Protein AF-A0A2E3IWW3-F1 (afdb_monomer_lite)

pLDDT: mean 78.51, std 21.59, range [24.83, 97.81]

Secondary structure (DSSP, 8-state):
-EEEE-TTT--EEEE----TTSEEEEEE-TT--EEEEEE-S-S---TT--TTTTTEEE-TTT--EEETT-HHHHTGGGGHHHHHTTB-TTHHHHHHHHHHHT-SHHHHHGGG--TT-HHHHHHHHHHHHHHHHHTBSS--HHHHHHHHHHHHHHHHHHHHHHHHS-S---HHHHHHHHHHHHHHHSPP-TTSSS------SHHHHHHHHHHHHHHHHHH-SS--HHHHHHHHHHHHHHHHHHHHHH--HHHHHHHHHHHHHHHHHHHHHHH-TTS-THHHHHHHHHHHHHHHHHHHHHHHHHHHHTT-PPP---------PPPP----PPPP------------PPPPPPPPPPPPPPPPPPPHHHHHHHHTT--

Sequence (375 aa):
MYTIVCPACNCENKFPRLKRDIYRTRNTEPDGHPLEVKWMVKSEFPEWLTPLNFFWGVCERCFYTGQLDDADFRQWEKNSKKFLGMYHDGLLDNLAAQADTGQGPMKAIIKGLVPEDPFGTAIAQFYLGIFSECLKTAPIAGNIARFYLRIAWLYRDAPGILQQFAANTGIKEVLEEAGPIWDKELPPNSSYPLPPGVATNEVGALRYAMAYFEWNFRSLSSASYEDEMRLMVLIAEIGYRVYELTNEDNDFQKGQTLFSGSMQKCLSVINDKTIEGGAVNKAKDSLEKLGERGRELGLLKQRRDKGQDLPVDPVISPLPTAPQNGSGPSPDAPEENADTDVVVAESPPPEVEPAPAAAPEESLDSLKQKIDQMD

Structure (mmCIF, N/CA/C/O backbone):
data_AF-A0A2E3IWW3-F1
#
_entry.id   AF-A0A2E3IWW3-F1
#
loop_
_atom_site.group_PDB
_atom_site.id
_atom_site.type_symbol
_atom_site.label_atom_id
_atom_site.label_alt_id
_atom_site.label_comp_id
_atom_site.label_asym_id
_atom_site.label_entity_id
_atom_site.label_seq_id
_atom_site.pdbx_PDB_ins_code
_atom_site.Cartn_x
_atom_site.Cartn_y
_atom_site.Cartn_z
_atom_site.occupancy
_atom_site.B_iso_or_equiv
_atom_site.auth_seq_id
_atom_site.auth_comp_id
_atom_site.auth_asym_id
_atom_site.auth_atom_id
_atom_site.pdbx_PDB_model_num
ATOM 1 N N . MET A 1 1 ? -24.015 -9.555 7.384 1.00 76.31 1 MET A N 1
ATOM 2 C CA . MET A 1 1 ? -23.246 -8.800 8.391 1.00 76.31 1 MET A CA 1
ATOM 3 C C . MET A 1 1 ? -22.389 -9.772 9.190 1.00 76.31 1 MET A C 1
ATOM 5 O O . MET A 1 1 ? -22.868 -10.868 9.461 1.00 76.31 1 MET A O 1
ATOM 9 N N . TYR A 1 2 ? -21.149 -9.403 9.505 1.00 79.44 2 TYR A N 1
ATOM 10 C CA . TYR A 1 2 ? -20.332 -10.008 10.559 1.00 79.44 2 TYR A CA 1
ATOM 11 C C . TYR A 1 2 ? -20.438 -9.127 11.806 1.00 79.44 2 TYR A C 1
ATOM 13 O O . TYR A 1 2 ? -20.392 -7.907 11.673 1.00 79.44 2 TYR A O 1
ATOM 21 N N . THR A 1 3 ? -20.561 -9.725 12.988 1.00 90.94 3 THR A N 1
ATOM 22 C CA . THR A 1 3 ? -20.299 -9.023 14.251 1.00 90.94 3 THR A CA 1
ATOM 23 C C . THR A 1 3 ? -18.904 -9.433 14.700 1.00 90.94 3 THR A C 1
ATOM 25 O O . THR A 1 3 ? -18.627 -10.629 14.766 1.00 90.94 3 THR A O 1
ATOM 28 N N . ILE A 1 4 ? -18.025 -8.463 14.934 1.00 93.19 4 ILE A N 1
ATOM 29 C CA . ILE A 1 4 ? -16.652 -8.690 15.396 1.00 93.19 4 ILE A CA 1
ATOM 30 C C . ILE A 1 4 ? -16.429 -7.801 16.618 1.00 93.19 4 ILE A C 1
ATOM 32 O O . ILE A 1 4 ? -16.616 -6.582 16.551 1.00 93.19 4 ILE A O 1
ATOM 36 N N . VAL A 1 5 ? -16.035 -8.407 17.736 1.00 95.38 5 VAL A N 1
ATOM 37 C CA . VAL A 1 5 ? -15.624 -7.672 18.937 1.00 95.38 5 VAL A CA 1
ATOM 38 C C . VAL A 1 5 ? -14.281 -6.996 18.664 1.00 95.38 5 VAL A C 1
ATOM 40 O O . VAL A 1 5 ? -13.409 -7.581 18.034 1.00 95.38 5 VAL A O 1
ATOM 43 N N . CYS A 1 6 ? -14.090 -5.746 19.069 1.00 96.00 6 CYS A N 1
ATOM 44 C CA . CYS A 1 6 ? -12.816 -5.057 18.883 1.00 96.00 6 CYS A CA 1
ATOM 45 C C . CYS A 1 6 ? -11.754 -5.609 19.853 1.00 96.00 6 CYS A C 1
ATOM 47 O O . CYS A 1 6 ? -12.012 -5.608 21.055 1.00 96.00 6 CYS A O 1
ATOM 49 N N . PRO A 1 7 ? -10.548 -5.985 19.387 1.00 95.50 7 PRO A N 1
ATOM 50 C CA . PRO A 1 7 ? -9.493 -6.513 20.256 1.00 95.50 7 PRO A CA 1
ATOM 51 C C . PRO A 1 7 ? -8.895 -5.476 21.217 1.00 95.50 7 PRO A C 1
ATOM 53 O O . PRO A 1 7 ? -8.252 -5.860 22.185 1.00 95.50 7 PRO A O 1
ATOM 56 N N . ALA A 1 8 ? -9.089 -4.177 20.961 1.00 94.75 8 ALA A N 1
ATOM 57 C CA . ALA A 1 8 ? -8.568 -3.104 21.808 1.00 94.75 8 ALA A CA 1
ATOM 58 C C . ALA A 1 8 ? -9.567 -2.651 22.884 1.00 94.75 8 ALA A C 1
ATOM 60 O O . ALA A 1 8 ? -9.209 -2.522 24.047 1.00 94.75 8 ALA A O 1
ATOM 61 N N . CYS A 1 9 ? -10.834 -2.411 22.522 1.00 94.31 9 CYS A N 1
ATOM 62 C CA . CYS A 1 9 ? -11.822 -1.836 23.448 1.00 94.31 9 CYS A CA 1
ATOM 63 C C . CYS A 1 9 ? -13.006 -2.755 23.782 1.00 94.31 9 CYS A C 1
ATOM 65 O O . CYS A 1 9 ? -13.925 -2.328 24.485 1.00 94.31 9 CYS A O 1
ATOM 67 N N . ASN A 1 10 ? -13.019 -3.984 23.254 1.00 94.50 10 ASN A N 1
ATOM 68 C CA . ASN A 1 10 ? -14.087 -4.978 23.413 1.00 94.50 10 ASN A CA 1
ATOM 69 C C . ASN A 1 10 ? -15.488 -4.522 22.957 1.00 94.50 10 ASN A C 1
ATOM 71 O O . ASN A 1 10 ? -16.490 -5.139 23.308 1.00 94.50 10 ASN A O 1
ATOM 75 N N . CYS A 1 11 ? -15.584 -3.454 22.160 1.00 94.56 11 CYS A N 1
ATOM 76 C CA . CYS A 1 11 ? -16.851 -3.026 21.567 1.00 94.56 11 CYS A CA 1
ATOM 77 C C . CYS A 1 11 ? -17.263 -3.979 20.435 1.00 94.56 11 CYS A C 1
ATOM 79 O O . CYS A 1 11 ? -16.428 -4.335 19.603 1.00 94.56 11 CYS A O 1
ATOM 81 N N . GLU A 1 12 ? -18.537 -4.361 20.366 1.00 95.12 12 GLU A N 1
ATOM 82 C CA . GLU A 1 12 ? -19.087 -5.111 19.234 1.00 95.12 12 GLU A CA 1
ATOM 83 C C . GLU A 1 12 ? -19.275 -4.195 18.021 1.00 95.12 12 GLU A C 1
ATOM 85 O O . GLU A 1 12 ? -19.997 -3.205 18.091 1.00 95.12 12 GLU A O 1
ATOM 90 N N . ASN A 1 13 ? -18.671 -4.546 16.885 1.00 92.44 13 ASN A N 1
ATOM 91 C CA . ASN A 1 13 ? -18.806 -3.793 15.637 1.00 92.44 13 ASN A CA 1
ATOM 92 C C . ASN A 1 13 ? -19.485 -4.659 14.577 1.00 92.44 13 ASN A C 1
ATOM 94 O O . ASN A 1 13 ? -19.233 -5.865 14.484 1.00 92.44 13 ASN A O 1
ATOM 98 N N . LYS A 1 14 ? -20.346 -4.045 13.761 1.00 90.12 14 LYS A N 1
ATOM 99 C CA . LYS A 1 14 ? -21.074 -4.730 12.689 1.00 90.12 14 LYS A CA 1
ATOM 100 C C . LYS A 1 14 ? -20.500 -4.334 11.341 1.00 90.12 14 LYS A C 1
ATOM 102 O O . LYS A 1 14 ? -20.571 -3.178 10.948 1.00 90.12 14 LYS A O 1
ATOM 107 N N . PHE A 1 15 ? -20.010 -5.318 10.599 1.00 86.44 15 PHE A N 1
ATOM 108 C CA . PHE A 1 15 ? -19.411 -5.107 9.287 1.00 86.44 15 PHE A CA 1
ATOM 109 C C . PHE A 1 15 ? -20.208 -5.804 8.183 1.00 86.44 15 PHE A C 1
ATOM 111 O O . PHE A 1 15 ? -20.770 -6.889 8.401 1.00 86.44 15 PHE A O 1
ATOM 118 N N . PRO A 1 16 ? -20.258 -5.235 6.966 1.00 78.62 16 PRO A N 1
ATOM 119 C CA . PRO A 1 16 ? -20.857 -5.912 5.829 1.00 78.62 16 PRO A CA 1
ATOM 120 C C . PRO A 1 16 ? -20.123 -7.230 5.550 1.00 78.62 16 PRO A C 1
ATOM 122 O O . PRO A 1 16 ? -18.900 -7.336 5.626 1.00 78.62 16 PRO A O 1
ATOM 125 N N . ARG A 1 17 ? -20.891 -8.279 5.232 1.00 73.94 17 ARG A N 1
ATOM 126 C CA . ARG A 1 17 ? -20.323 -9.587 4.881 1.00 73.94 17 ARG A CA 1
ATOM 127 C C . ARG A 1 17 ? -20.036 -9.607 3.389 1.00 73.94 17 ARG A C 1
ATOM 129 O O . ARG A 1 17 ? -20.874 -10.041 2.604 1.00 73.94 17 ARG A O 1
ATOM 136 N N . LEU A 1 18 ? -18.852 -9.144 3.022 1.00 70.75 18 LEU A N 1
ATOM 137 C CA . LEU A 1 18 ? -18.372 -9.187 1.649 1.00 70.75 18 LEU A CA 1
ATOM 138 C C . LEU A 1 18 ? -17.574 -10.483 1.425 1.00 70.75 18 LEU A C 1
ATOM 140 O O . LEU A 1 18 ? -16.716 -10.845 2.230 1.00 70.75 18 LEU A O 1
ATOM 144 N N . LYS A 1 19 ? -17.916 -11.248 0.380 1.00 69.25 19 LYS A N 1
ATOM 145 C CA . LYS A 1 19 ? -17.166 -12.458 -0.015 1.00 69.25 19 LYS A CA 1
ATOM 146 C C . LYS A 1 19 ? -15.878 -12.050 -0.752 1.00 69.25 19 LYS A C 1
ATOM 148 O O . LYS A 1 19 ? -15.830 -10.978 -1.340 1.00 69.25 19 LYS A O 1
ATOM 153 N N . ARG A 1 20 ? -14.851 -12.910 -0.768 1.00 64.62 20 ARG A N 1
ATOM 154 C CA . ARG A 1 20 ? -13.585 -12.626 -1.484 1.00 64.62 20 ARG A CA 1
ATOM 155 C C . ARG A 1 20 ? -13.783 -12.370 -2.985 1.00 64.62 20 ARG A C 1
ATOM 157 O O . ARG A 1 20 ? -13.096 -11.528 -3.540 1.00 64.62 20 ARG A O 1
ATOM 164 N N . ASP A 1 21 ? -14.767 -13.019 -3.604 1.00 70.81 21 ASP A N 1
ATOM 165 C CA . ASP A 1 21 ? -15.047 -12.900 -5.042 1.00 70.81 21 ASP A CA 1
ATOM 166 C C . ASP A 1 21 ? -16.137 -11.870 -5.379 1.00 70.81 21 ASP A C 1
ATOM 168 O O . ASP A 1 21 ? -16.841 -12.030 -6.374 1.00 70.81 21 ASP A O 1
ATOM 172 N N . ILE A 1 22 ? -16.344 -10.833 -4.555 1.00 75.06 22 ILE A N 1
ATOM 173 C CA . ILE A 1 22 ? -17.383 -9.819 -4.833 1.00 75.06 22 ILE A CA 1
ATOM 174 C C . ILE A 1 22 ? -17.101 -9.010 -6.102 1.00 75.06 22 ILE A C 1
ATOM 176 O O . ILE A 1 22 ? -18.044 -8.515 -6.721 1.00 75.06 22 ILE A O 1
ATOM 180 N N . TYR A 1 23 ? -15.837 -8.916 -6.518 1.00 79.06 23 TYR A N 1
ATOM 181 C CA . TYR A 1 23 ? -15.441 -8.334 -7.789 1.00 79.06 23 TYR A CA 1
ATOM 182 C C . TYR A 1 23 ? -14.299 -9.122 -8.430 1.00 79.06 23 TYR A C 1
ATOM 184 O O . TYR A 1 23 ? -13.603 -9.903 -7.782 1.00 79.06 23 TYR A O 1
ATOM 192 N N . ARG A 1 24 ? -14.097 -8.890 -9.727 1.00 81.75 24 ARG A N 1
ATOM 193 C CA . ARG A 1 24 ? -12.904 -9.299 -10.465 1.00 81.75 24 ARG A CA 1
ATOM 194 C C . ARG A 1 24 ? -12.362 -8.123 -11.250 1.00 81.75 24 ARG A C 1
ATOM 196 O O . ARG A 1 24 ? -13.117 -7.464 -11.963 1.00 81.75 24 ARG A O 1
ATOM 203 N N . THR A 1 25 ? -11.062 -7.897 -11.148 1.00 83.94 25 THR A N 1
ATOM 204 C CA . THR A 1 25 ? -10.379 -6.933 -12.005 1.00 83.94 25 THR A CA 1
ATOM 205 C C . THR A 1 25 ? -10.235 -7.524 -13.403 1.00 83.94 25 THR A C 1
ATOM 207 O O . THR A 1 25 ? -9.810 -8.671 -13.548 1.00 83.94 25 THR A O 1
ATOM 210 N N . ARG A 1 26 ? -10.644 -6.772 -14.426 1.00 84.00 26 ARG A N 1
ATOM 211 C CA . ARG A 1 26 ? -10.505 -7.161 -15.836 1.00 84.00 26 ARG A CA 1
ATOM 212 C C . ARG A 1 26 ? -9.192 -6.668 -16.416 1.00 84.00 26 ARG A C 1
ATOM 214 O O . ARG A 1 26 ? -8.460 -7.465 -16.987 1.00 84.00 26 ARG A O 1
ATOM 221 N N . ASN A 1 27 ? -8.916 -5.384 -16.210 1.00 85.44 27 ASN A N 1
ATOM 222 C CA . ASN A 1 27 ? -7.736 -4.698 -16.711 1.00 85.44 27 ASN A CA 1
ATOM 223 C C . ASN A 1 27 ? -7.016 -4.015 -15.551 1.00 85.44 27 ASN A C 1
ATOM 225 O O . ASN A 1 27 ? -7.661 -3.456 -14.658 1.00 85.44 27 ASN A O 1
ATOM 229 N N . THR A 1 28 ? -5.689 -4.069 -15.577 1.00 89.50 28 THR A N 1
ATOM 230 C CA . THR A 1 28 ? -4.813 -3.413 -14.606 1.00 89.50 28 THR A CA 1
ATOM 231 C C . THR A 1 28 ? -3.708 -2.657 -15.316 1.00 89.50 28 THR A C 1
ATOM 233 O O . THR A 1 28 ? -3.226 -3.109 -16.356 1.00 89.50 28 THR A O 1
ATOM 236 N N . GLU A 1 29 ? -3.252 -1.567 -14.715 1.00 90.94 29 GLU A N 1
ATOM 237 C CA . GLU A 1 29 ? -1.973 -0.956 -15.076 1.00 90.94 29 GLU A CA 1
ATOM 238 C C . GLU A 1 29 ? -0.796 -1.871 -14.681 1.00 90.94 29 GLU A C 1
ATOM 240 O O . GLU A 1 29 ? -0.984 -2.833 -13.922 1.00 90.94 29 GLU A O 1
ATOM 245 N N . PRO A 1 30 ? 0.425 -1.606 -15.183 1.00 89.88 30 PRO A N 1
ATOM 246 C CA . PRO A 1 30 ? 1.604 -2.420 -14.881 1.00 89.88 30 PRO A CA 1
ATOM 247 C C . PRO A 1 30 ? 1.939 -2.541 -13.387 1.00 89.88 30 PRO A C 1
ATOM 249 O O . PRO A 1 30 ? 2.419 -3.588 -12.953 1.00 89.88 30 PRO A O 1
ATOM 252 N N . ASP A 1 31 ? 1.634 -1.518 -12.583 1.00 91.06 31 ASP A N 1
ATOM 253 C CA . ASP A 1 31 ? 1.807 -1.547 -11.125 1.00 91.06 31 ASP A CA 1
ATOM 254 C C . ASP A 1 31 ? 0.684 -2.311 -10.394 1.00 91.06 31 ASP A C 1
ATOM 256 O O . ASP A 1 31 ? 0.728 -2.465 -9.177 1.00 91.06 31 ASP A O 1
ATOM 260 N N . GLY A 1 32 ? -0.309 -2.832 -11.122 1.00 89.44 32 GLY A N 1
ATOM 261 C CA . GLY A 1 32 ? -1.434 -3.594 -10.585 1.00 89.44 32 GLY A CA 1
ATOM 262 C C . GLY A 1 32 ? -2.668 -2.757 -10.246 1.00 89.44 32 GLY A C 1
ATOM 263 O O . GLY A 1 32 ? -3.641 -3.327 -9.741 1.00 89.44 32 GLY A O 1
ATOM 264 N N . HIS A 1 33 ? -2.661 -1.451 -10.528 1.00 90.94 33 HIS A N 1
ATOM 265 C CA . HIS A 1 33 ? -3.820 -0.586 -10.322 1.00 90.94 33 HIS A CA 1
ATOM 266 C C . HIS A 1 33 ? -5.025 -1.063 -11.151 1.00 90.94 33 HIS A C 1
ATOM 268 O O . HIS A 1 33 ? -4.893 -1.219 -12.367 1.00 90.94 33 HIS A O 1
ATOM 274 N N . PRO A 1 34 ? -6.195 -1.340 -10.544 1.00 87.69 34 PRO A N 1
ATOM 275 C CA . PRO A 1 34 ? -7.377 -1.769 -11.287 1.00 87.69 34 PRO A CA 1
ATOM 276 C C . PRO A 1 34 ? -7.965 -0.641 -12.147 1.00 87.69 34 PRO A C 1
ATOM 278 O O . PRO A 1 34 ? -8.487 0.329 -11.619 1.00 87.69 34 PRO A O 1
ATOM 281 N N . LEU A 1 35 ? -7.987 -0.833 -13.468 1.00 84.00 35 LEU A N 1
ATOM 282 C CA . LEU A 1 35 ? -8.652 0.076 -14.414 1.00 84.00 35 LEU A CA 1
ATOM 283 C C . LEU A 1 35 ? -10.124 -0.285 -14.625 1.00 84.00 35 LEU A C 1
ATOM 285 O O . LEU A 1 35 ? -10.981 0.575 -14.791 1.00 84.00 35 LEU A O 1
ATOM 289 N N . GLU A 1 36 ? -10.424 -1.584 -14.633 1.00 81.44 36 GLU A N 1
ATOM 290 C CA . GLU A 1 36 ? -11.775 -2.087 -14.859 1.00 81.44 36 GLU A CA 1
ATOM 291 C C . GLU A 1 36 ? -12.129 -3.165 -13.848 1.00 81.44 36 GLU A C 1
ATOM 293 O O . GLU A 1 36 ? -11.422 -4.166 -13.697 1.00 81.44 36 GLU A O 1
ATOM 298 N N . VAL A 1 37 ? -13.284 -3.002 -13.207 1.00 79.75 37 VAL A N 1
ATOM 299 C CA . VAL A 1 37 ? -13.771 -3.906 -12.167 1.00 79.75 37 VAL A CA 1
ATOM 300 C C . VAL A 1 37 ? -15.138 -4.432 -12.565 1.00 79.75 37 VAL A C 1
ATOM 302 O O . VAL A 1 37 ? -16.060 -3.678 -12.864 1.00 79.75 37 VAL A O 1
ATOM 305 N N . LYS A 1 38 ? -15.290 -5.754 -12.539 1.00 80.38 38 LYS A N 1
ATOM 306 C CA . LYS A 1 38 ? -16.583 -6.415 -12.676 1.00 80.38 38 LYS A CA 1
ATOM 307 C C . LYS A 1 38 ? -17.069 -6.857 -11.305 1.00 80.38 38 LYS A C 1
ATOM 309 O O . LYS A 1 38 ? -16.516 -7.798 -10.739 1.00 80.38 38 LYS A O 1
ATOM 314 N N . TRP A 1 39 ? -18.142 -6.247 -10.820 1.00 77.69 39 TRP A N 1
ATOM 315 C CA . TRP A 1 39 ? -18.872 -6.736 -9.654 1.00 77.69 39 TRP A CA 1
ATOM 316 C C . TRP A 1 39 ? -19.561 -8.064 -9.987 1.00 77.69 39 TRP A C 1
ATOM 318 O O . TRP A 1 39 ? -20.260 -8.197 -10.993 1.00 77.69 39 TRP A O 1
ATOM 328 N N . MET A 1 40 ? -19.310 -9.079 -9.168 1.00 74.94 40 MET A N 1
ATOM 329 C CA . MET A 1 40 ? -19.811 -10.444 -9.358 1.00 74.94 40 MET A CA 1
ATOM 330 C C . MET A 1 40 ? -21.100 -10.700 -8.579 1.00 74.94 40 MET A C 1
ATOM 332 O O . MET A 1 40 ? -21.842 -11.628 -8.893 1.00 74.94 40 MET A O 1
ATOM 336 N N . VAL A 1 41 ? -21.374 -9.878 -7.567 1.00 71.62 41 VAL A N 1
ATOM 337 C CA . VAL A 1 41 ? -22.592 -9.950 -6.764 1.00 71.62 41 VAL A CA 1
ATOM 338 C C . VAL A 1 41 ? -23.544 -8.855 -7.226 1.00 71.62 41 VAL A C 1
ATOM 340 O O . VAL A 1 41 ? -23.173 -7.686 -7.270 1.00 71.62 41 VAL A O 1
ATOM 343 N N . LYS A 1 42 ? -24.784 -9.233 -7.548 1.00 63.81 42 LYS A N 1
ATOM 344 C CA . LYS A 1 42 ? -25.878 -8.277 -7.742 1.00 63.81 42 LYS A CA 1
ATOM 345 C C . LYS A 1 42 ? -26.361 -7.831 -6.360 1.00 63.81 42 LYS A C 1
ATOM 347 O O . LYS A 1 42 ? -27.107 -8.558 -5.712 1.00 63.81 42 LYS A O 1
ATOM 352 N N . SER A 1 43 ? -25.871 -6.692 -5.888 1.00 64.00 43 SER A N 1
ATOM 353 C CA . SER A 1 43 ? -26.282 -6.064 -4.630 1.00 64.00 43 SER A CA 1
ATOM 354 C C . SER A 1 43 ? -26.206 -4.551 -4.784 1.00 64.00 43 SER A C 1
ATOM 356 O O . SER A 1 43 ? -25.389 -4.053 -5.557 1.00 64.00 43 SER A O 1
ATOM 358 N N . GLU A 1 44 ? -27.024 -3.833 -4.020 1.00 61.88 44 GLU A N 1
ATOM 359 C CA . GLU A 1 44 ? -26.879 -2.390 -3.836 1.00 61.88 44 GLU A CA 1
ATOM 360 C C . GLU A 1 44 ? -25.645 -2.154 -2.960 1.00 61.88 44 GLU A C 1
ATOM 362 O O . GLU A 1 44 ? -25.690 -2.266 -1.735 1.00 61.88 44 GLU A O 1
ATOM 367 N N . PHE A 1 45 ? -24.500 -1.950 -3.605 1.00 64.19 45 PHE A N 1
ATOM 368 C CA . PHE A 1 45 ? -23.311 -1.442 -2.938 1.00 64.19 45 PHE A CA 1
ATOM 369 C C . PHE A 1 45 ? -23.371 0.087 -2.942 1.00 64.19 45 PHE A C 1
ATOM 371 O O . PHE A 1 45 ? -23.868 0.657 -3.916 1.00 64.19 45 PHE A O 1
ATOM 378 N N . PRO A 1 46 ? -22.875 0.761 -1.890 1.00 61.84 46 PRO A N 1
ATOM 379 C CA . PRO A 1 46 ? -22.687 2.203 -1.946 1.00 61.84 46 PRO A CA 1
ATOM 380 C C . PRO A 1 46 ? -21.864 2.564 -3.186 1.00 61.84 46 PRO A C 1
ATOM 382 O O . PRO A 1 46 ? -20.890 1.876 -3.488 1.00 61.84 46 PRO A O 1
ATOM 385 N N . GLU A 1 47 ? -22.236 3.632 -3.894 1.00 60.62 47 GLU A N 1
ATOM 386 C CA . GLU A 1 47 ? -21.578 4.023 -5.154 1.00 60.62 47 GLU A CA 1
ATOM 387 C C . GLU A 1 47 ? -20.074 4.298 -4.988 1.00 60.62 47 GLU A C 1
ATOM 389 O O . GLU A 1 47 ? -19.304 4.155 -5.932 1.00 60.62 47 GLU A O 1
ATOM 394 N N . TRP A 1 48 ? -19.653 4.632 -3.768 1.00 59.06 48 TRP A N 1
ATOM 395 C CA . TRP A 1 48 ? -18.268 4.896 -3.391 1.00 59.06 48 TRP A CA 1
ATOM 396 C C . TRP A 1 48 ? -17.474 3.663 -2.932 1.00 59.06 48 TRP A C 1
ATOM 398 O O . TRP A 1 48 ? -16.274 3.763 -2.656 1.00 59.06 48 TRP A O 1
ATOM 408 N N . LEU A 1 49 ? -18.120 2.502 -2.791 1.00 67.50 49 LEU A N 1
ATOM 409 C CA . LEU A 1 49 ? -17.428 1.274 -2.418 1.00 67.50 49 LEU A CA 1
ATOM 410 C C . LEU A 1 49 ? -16.582 0.817 -3.606 1.00 67.50 49 LEU A C 1
ATOM 412 O O . LEU A 1 49 ? -17.115 0.471 -4.657 1.00 67.50 49 LEU A O 1
ATOM 416 N N . THR A 1 50 ? -15.265 0.767 -3.434 1.00 67.50 50 THR A N 1
ATOM 417 C CA . THR A 1 50 ? -14.335 0.317 -4.471 1.00 67.50 50 THR A CA 1
ATOM 418 C C . THR A 1 50 ? -13.522 -0.876 -3.971 1.00 67.50 50 THR A C 1
ATOM 420 O O . THR A 1 50 ? -13.373 -1.088 -2.763 1.00 67.50 50 THR A O 1
ATOM 423 N N . PRO A 1 51 ? -12.905 -1.651 -4.880 1.00 69.19 51 PRO A N 1
ATOM 424 C CA . PRO A 1 51 ? -11.848 -2.603 -4.534 1.00 69.19 51 PRO A CA 1
ATOM 425 C C . PRO A 1 51 ? -10.731 -2.055 -3.640 1.00 69.19 51 PRO A C 1
ATOM 427 O O . PRO A 1 51 ? -10.004 -2.827 -3.016 1.00 69.19 51 PRO A O 1
ATOM 430 N N . LEU A 1 52 ? -10.570 -0.733 -3.585 1.00 75.00 52 LEU A N 1
ATOM 431 C CA . LEU A 1 52 ? -9.519 -0.089 -2.819 1.00 75.00 52 LEU A CA 1
ATOM 432 C C . LEU A 1 52 ? -9.881 0.079 -1.341 1.00 75.00 52 LEU A C 1
ATOM 434 O O . LEU A 1 52 ? -8.963 0.146 -0.540 1.00 75.00 52 LEU A O 1
ATOM 438 N N . ASN A 1 53 ? -11.158 0.097 -0.940 1.00 72.50 53 ASN A N 1
ATOM 439 C CA . ASN A 1 53 ? -11.551 0.404 0.450 1.00 72.50 53 ASN A CA 1
ATOM 440 C C . ASN A 1 53 ? -12.446 -0.654 1.130 1.00 72.50 53 ASN A C 1
ATOM 442 O O . ASN A 1 53 ? -12.632 -0.619 2.343 1.00 72.50 53 ASN A O 1
ATOM 446 N N . PHE A 1 54 ? -12.958 -1.640 0.391 1.00 73.62 54 PHE A N 1
ATOM 447 C CA . PHE A 1 54 ? -13.985 -2.573 0.884 1.00 73.62 54 PHE A CA 1
ATOM 448 C C . PHE A 1 54 ? -13.540 -3.611 1.942 1.00 73.62 54 PHE A C 1
ATOM 450 O O . PHE A 1 54 ? -14.354 -4.436 2.363 1.00 73.62 54 PHE A O 1
ATOM 457 N N . PHE A 1 55 ? -12.273 -3.627 2.363 1.00 80.19 55 PHE A N 1
ATOM 458 C CA . PHE A 1 55 ? -11.726 -4.661 3.254 1.00 80.19 55 PHE A CA 1
ATOM 459 C C . PHE A 1 55 ? -11.406 -4.157 4.668 1.00 80.19 55 PHE A C 1
ATOM 461 O O . PHE A 1 55 ? -10.925 -4.943 5.479 1.00 80.19 55 PHE A O 1
ATOM 468 N N . TRP A 1 56 ? -11.679 -2.894 5.000 1.00 89.75 56 TRP A N 1
ATOM 469 C CA . TRP A 1 56 ? -11.422 -2.366 6.341 1.00 89.75 56 TRP A CA 1
ATOM 470 C C . TRP A 1 56 ? -12.567 -2.636 7.320 1.00 89.75 56 TRP A C 1
ATOM 472 O O . TRP A 1 56 ? -13.740 -2.431 7.016 1.00 89.75 56 TRP A O 1
ATOM 482 N N . GLY A 1 57 ? -12.209 -3.079 8.524 1.00 90.69 57 GLY A N 1
ATOM 483 C CA . GLY A 1 57 ? -13.080 -3.143 9.690 1.00 90.69 57 GLY A CA 1
ATOM 484 C C . GLY A 1 57 ? -12.576 -2.166 10.741 1.00 90.69 57 GLY A C 1
ATOM 485 O O . GLY A 1 57 ? -11.630 -2.483 11.460 1.00 90.69 57 GLY A O 1
ATOM 486 N N . VAL A 1 58 ? -13.194 -0.987 10.809 1.00 92.94 58 VAL A N 1
ATOM 487 C CA . VAL A 1 58 ? -12.839 0.079 11.757 1.00 92.94 58 VAL A CA 1
ATOM 488 C C . VAL A 1 58 ? -13.742 -0.005 12.980 1.00 92.94 58 VAL A C 1
ATOM 490 O O . VAL A 1 58 ? -14.963 -0.054 12.848 1.00 92.94 58 VAL A O 1
ATOM 493 N N . CYS A 1 59 ? -13.157 -0.018 14.174 1.00 94.06 59 CYS A N 1
ATOM 494 C CA . CYS A 1 59 ? -13.933 0.057 15.403 1.00 94.06 59 CYS A CA 1
ATOM 495 C C . CYS A 1 59 ? -14.531 1.456 15.592 1.00 94.06 59 CYS A C 1
ATOM 497 O O . CYS A 1 59 ? -13.798 2.441 15.606 1.00 94.06 59 CYS A O 1
ATOM 499 N N . GLU A 1 60 ? -15.837 1.537 15.844 1.00 90.81 60 GLU A N 1
ATOM 500 C CA . GLU A 1 60 ? -16.549 2.812 16.030 1.00 90.81 60 GLU A CA 1
ATOM 501 C C . GLU A 1 60 ? -16.158 3.548 17.323 1.00 90.81 60 GLU A C 1
ATOM 503 O O . GLU A 1 60 ? -16.347 4.756 17.425 1.00 90.81 60 GLU A O 1
ATOM 508 N N . ARG A 1 61 ? -15.608 2.833 18.318 1.00 92.00 61 ARG A N 1
ATOM 509 C CA . ARG A 1 61 ? -15.198 3.419 19.605 1.00 92.00 61 ARG A CA 1
ATOM 510 C C . ARG A 1 61 ? -13.739 3.860 19.620 1.00 92.00 61 ARG A C 1
ATOM 512 O O . ARG A 1 61 ? -13.454 4.982 20.008 1.00 92.00 61 ARG A O 1
ATOM 519 N N . CYS A 1 62 ? -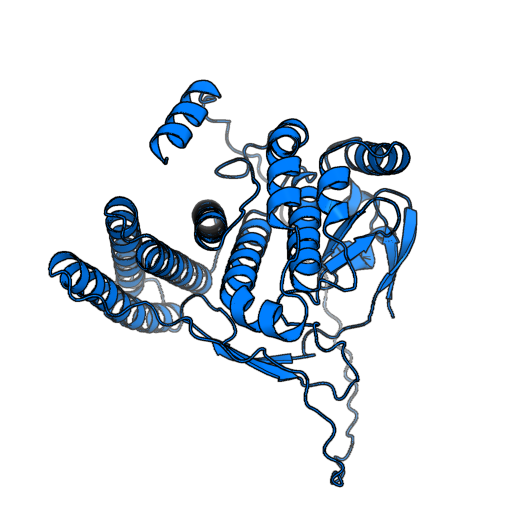12.817 2.952 19.290 1.00 92.50 62 CYS A N 1
ATOM 520 C CA . CYS A 1 62 ? -11.379 3.199 19.460 1.00 92.50 62 CYS A CA 1
ATOM 521 C C . CYS A 1 62 ? -10.595 3.312 18.153 1.00 92.50 62 CYS A C 1
ATOM 523 O O . CYS A 1 62 ? -9.379 3.467 18.189 1.00 92.50 62 CYS A O 1
ATOM 525 N N . PHE A 1 63 ? -11.271 3.198 17.007 1.00 93.56 63 PHE A N 1
ATOM 526 C CA . PHE A 1 63 ? -10.677 3.333 15.674 1.00 93.56 63 PHE A CA 1
ATOM 527 C C . PHE A 1 63 ? -9.569 2.326 15.340 1.00 93.56 63 PHE A C 1
ATOM 529 O O . PHE A 1 63 ? -8.950 2.421 14.278 1.00 93.56 63 PHE A O 1
ATOM 536 N N . TYR A 1 64 ? -9.367 1.306 16.185 1.00 94.69 64 TYR A N 1
ATOM 537 C CA . TYR A 1 64 ? -8.620 0.112 15.807 1.00 94.69 64 TYR A CA 1
ATOM 538 C C . TYR A 1 64 ? -9.167 -0.412 14.483 1.00 94.69 64 TYR A C 1
ATOM 540 O O . TYR A 1 64 ? -10.380 -0.597 14.334 1.00 94.69 64 TYR A O 1
ATOM 548 N N . THR A 1 65 ? -8.270 -0.653 13.537 1.00 94.06 65 THR A N 1
ATOM 549 C CA . THR A 1 65 ? -8.633 -1.011 12.173 1.00 94.06 65 THR A CA 1
ATOM 550 C C . THR A 1 65 ? -7.958 -2.316 11.789 1.00 94.06 65 THR A C 1
ATOM 552 O O . THR A 1 65 ? -6.734 -2.417 11.755 1.00 94.06 65 THR A O 1
ATOM 555 N N . GLY A 1 66 ? -8.774 -3.329 11.505 1.00 92.81 66 GLY A N 1
ATOM 556 C CA . GLY A 1 66 ? -8.331 -4.639 11.033 1.00 92.81 66 GLY A CA 1
ATOM 557 C C . GLY A 1 66 ? -8.805 -4.914 9.608 1.00 92.81 66 GLY A C 1
ATOM 558 O O . GLY A 1 66 ? -9.764 -4.309 9.129 1.00 92.81 66 GLY A O 1
ATOM 559 N N . GLN A 1 67 ? -8.149 -5.846 8.919 1.00 91.12 67 GLN A N 1
ATOM 560 C CA . GLN A 1 67 ? -8.583 -6.280 7.591 1.00 91.12 67 GLN A CA 1
ATOM 561 C C . GLN A 1 67 ? -9.678 -7.348 7.715 1.00 91.12 67 GLN A C 1
ATOM 563 O O . GLN A 1 67 ? -9.469 -8.413 8.287 1.00 91.12 67 GLN A O 1
ATOM 568 N N . LEU A 1 68 ? -10.860 -7.097 7.157 1.00 88.62 68 LEU A N 1
ATOM 569 C CA . LEU A 1 68 ? -11.999 -8.015 7.185 1.00 88.62 68 LEU A CA 1
ATOM 570 C C . LEU A 1 68 ? -11.756 -9.303 6.400 1.00 88.62 68 LEU A C 1
ATOM 572 O O . LEU A 1 68 ? -12.503 -10.261 6.592 1.00 88.62 68 LEU A O 1
ATOM 576 N N . ASP A 1 69 ? -10.773 -9.357 5.501 1.00 85.31 69 ASP A N 1
ATOM 577 C CA . ASP A 1 69 ? -10.399 -10.567 4.769 1.00 85.31 69 ASP A CA 1
ATOM 578 C C . ASP A 1 69 ? -9.415 -11.472 5.548 1.00 85.31 69 ASP A C 1
ATOM 580 O O . ASP A 1 69 ? -9.358 -12.680 5.252 1.00 85.31 69 ASP A O 1
ATOM 584 N N . ASP A 1 70 ? -8.771 -10.934 6.591 1.00 88.69 70 ASP A N 1
ATOM 585 C CA . ASP A 1 70 ? -7.883 -11.626 7.527 1.00 88.69 70 ASP A CA 1
ATOM 586 C C . ASP A 1 70 ? -8.672 -12.546 8.475 1.00 88.69 70 ASP A C 1
ATOM 588 O O . ASP A 1 70 ? -9.620 -12.156 9.162 1.00 88.69 70 ASP A O 1
ATOM 592 N N . ALA A 1 71 ? -8.303 -13.826 8.476 1.00 88.75 71 ALA A N 1
ATOM 593 C CA . ALA A 1 71 ? -8.935 -14.822 9.325 1.00 88.75 71 ALA A CA 1
ATOM 594 C C . ALA A 1 71 ? -8.547 -14.667 10.798 1.00 88.75 71 ALA A C 1
ATOM 596 O O . ALA A 1 71 ? -9.417 -14.892 11.641 1.00 88.75 71 ALA A O 1
ATOM 597 N N . ASP A 1 72 ? -7.305 -14.267 11.087 1.00 91.19 72 ASP A N 1
ATOM 598 C CA . ASP A 1 72 ? -6.828 -14.083 12.456 1.00 91.19 72 ASP A CA 1
ATOM 599 C C . ASP A 1 72 ? -7.586 -12.927 13.113 1.00 91.19 72 ASP A C 1
ATOM 601 O O . ASP A 1 72 ? -8.110 -13.102 14.210 1.00 91.19 72 ASP A O 1
ATOM 605 N N . PHE A 1 73 ? -7.774 -11.803 12.409 1.00 92.19 73 PHE A N 1
ATOM 606 C CA . PHE A 1 73 ? -8.623 -10.714 12.899 1.00 92.19 73 PHE A CA 1
ATOM 607 C C . PHE A 1 73 ? -10.090 -11.132 13.038 1.00 92.19 73 PHE A C 1
ATOM 609 O O . PHE A 1 73 ? -10.679 -10.949 14.094 1.00 92.19 73 PHE A O 1
ATOM 616 N N . ARG A 1 74 ? -10.714 -11.742 12.022 1.00 90.44 74 ARG A N 1
ATOM 617 C CA . ARG A 1 74 ? -12.139 -12.128 12.122 1.00 90.44 74 ARG A CA 1
ATOM 618 C C . ARG A 1 74 ? -12.441 -13.128 13.238 1.00 90.44 74 ARG A C 1
ATOM 620 O O . ARG A 1 74 ? -13.587 -13.217 13.668 1.00 90.44 74 ARG A O 1
ATOM 627 N N . GLN A 1 75 ? -11.468 -13.951 13.617 1.00 90.94 75 GLN A N 1
ATOM 628 C CA . GLN A 1 75 ? -11.645 -15.039 14.581 1.00 90.94 75 GLN A CA 1
ATOM 629 C C . GLN A 1 75 ? -10.797 -14.850 15.837 1.00 90.94 75 GLN A C 1
ATOM 631 O O . GLN A 1 75 ? -10.585 -15.821 16.566 1.00 90.94 75 GLN A O 1
ATOM 636 N N . TRP A 1 76 ? -10.328 -13.628 16.101 1.00 93.69 76 TRP A N 1
ATOM 637 C CA . TRP A 1 76 ? -9.363 -13.373 17.164 1.00 93.69 76 TRP A CA 1
ATOM 638 C C . TRP A 1 76 ? -9.870 -13.839 18.533 1.00 93.69 76 TRP A C 1
ATOM 640 O O . TRP A 1 76 ? -9.091 -14.387 19.301 1.00 93.69 76 TRP A O 1
ATOM 650 N N . GLU A 1 77 ? -11.175 -13.736 18.813 1.00 94.06 77 GLU A N 1
ATOM 651 C CA . GLU A 1 77 ? -11.777 -14.195 20.074 1.00 94.06 77 GLU A CA 1
ATOM 652 C C . GLU A 1 77 ? -11.560 -15.693 20.327 1.00 94.06 77 GLU A C 1
ATOM 654 O O . GLU A 1 77 ? -11.335 -16.110 21.462 1.00 94.06 77 GLU A O 1
ATOM 659 N N . LYS A 1 78 ? -11.563 -16.515 19.267 1.00 93.62 78 LYS A N 1
ATOM 660 C CA . LYS A 1 78 ? -11.324 -17.962 19.381 1.00 93.62 78 LYS A CA 1
ATOM 661 C C . LYS A 1 78 ? -9.886 -18.284 19.779 1.00 93.62 78 LYS A C 1
ATOM 663 O O . LYS A 1 78 ? -9.626 -19.374 20.279 1.00 93.62 78 LYS A O 1
ATOM 668 N N . ASN A 1 79 ? -8.953 -17.369 19.524 1.00 92.38 79 ASN A N 1
ATOM 669 C CA . ASN A 1 79 ? -7.542 -17.532 19.848 1.00 92.38 79 ASN A CA 1
ATOM 670 C C . ASN A 1 79 ? -6.941 -16.224 20.385 1.00 92.38 79 ASN A C 1
ATOM 672 O O . ASN A 1 79 ? -5.914 -15.738 19.902 1.00 92.38 79 ASN A O 1
ATOM 676 N N . SER A 1 80 ? -7.607 -15.654 21.393 1.00 93.62 80 SER A N 1
ATOM 677 C CA . SER A 1 80 ? -7.321 -14.306 21.896 1.00 93.62 80 SER A CA 1
ATOM 678 C C . SER A 1 80 ? -5.890 -14.171 22.396 1.00 93.62 80 SER A C 1
ATOM 680 O O . SER A 1 80 ? -5.218 -13.198 22.079 1.00 93.62 80 SER A O 1
ATOM 682 N N . LYS A 1 81 ? -5.372 -15.192 23.089 1.00 93.69 81 LYS A N 1
ATOM 683 C CA . LYS A 1 81 ? -3.987 -15.207 23.573 1.00 93.69 81 LYS A CA 1
ATOM 684 C C . LYS A 1 81 ? -2.968 -15.112 22.433 1.00 93.69 81 LYS A C 1
ATOM 686 O O . LYS A 1 81 ? -2.014 -14.350 22.550 1.00 93.69 81 LYS A O 1
ATOM 691 N N . LYS A 1 82 ? -3.158 -15.866 21.340 1.00 93.50 82 LYS A N 1
ATOM 692 C CA . LYS A 1 82 ? -2.263 -15.809 20.172 1.00 93.50 82 LYS A CA 1
ATOM 693 C C . LYS A 1 82 ? -2.360 -14.448 19.490 1.00 93.50 82 LYS A C 1
ATOM 695 O O . LYS A 1 82 ? -1.332 -13.873 19.165 1.00 93.50 82 LYS A O 1
ATOM 700 N N . PHE A 1 83 ? -3.578 -13.956 19.270 1.00 94.19 83 PHE A N 1
ATOM 701 C CA . PHE A 1 83 ? -3.806 -12.709 18.544 1.00 94.19 83 PHE A CA 1
ATOM 702 C C . PHE A 1 83 ? -3.291 -11.488 19.314 1.00 94.19 83 PHE A C 1
ATOM 704 O O . PHE A 1 83 ? -2.520 -10.703 18.775 1.00 94.19 83 PHE A O 1
ATOM 711 N N . LEU A 1 84 ? -3.659 -11.351 20.591 1.00 94.50 84 LEU A N 1
ATOM 712 C CA . LEU A 1 84 ? -3.216 -10.238 21.434 1.00 94.50 84 LEU A CA 1
ATOM 713 C C . LEU A 1 84 ? -1.705 -10.291 21.693 1.00 94.50 84 LEU A C 1
ATOM 715 O O . LEU A 1 84 ? -1.065 -9.249 21.736 1.00 94.50 84 LEU A O 1
ATOM 719 N N . GLY A 1 85 ? -1.114 -11.491 21.760 1.00 93.88 85 GLY A N 1
ATOM 720 C CA . GLY A 1 85 ? 0.339 -11.671 21.860 1.00 93.88 85 GLY A CA 1
ATOM 721 C C . GLY A 1 85 ? 1.135 -11.208 20.630 1.00 93.88 85 GLY A C 1
ATOM 722 O O . GLY A 1 85 ? 2.361 -11.184 20.683 1.00 93.88 85 GLY A O 1
ATOM 723 N N . MET A 1 86 ? 0.473 -10.835 19.527 1.00 93.50 86 MET A N 1
ATOM 724 C CA . MET A 1 86 ? 1.129 -10.194 18.380 1.00 93.50 86 MET A CA 1
ATOM 725 C C . MET A 1 86 ? 1.426 -8.711 18.621 1.00 93.50 86 MET A C 1
ATOM 727 O O . MET A 1 86 ? 2.124 -8.111 17.810 1.00 93.50 86 MET A O 1
ATOM 731 N N . TYR A 1 87 ? 0.886 -8.106 19.679 1.00 94.38 87 TYR A N 1
ATOM 732 C CA . TYR A 1 87 ? 0.994 -6.678 19.97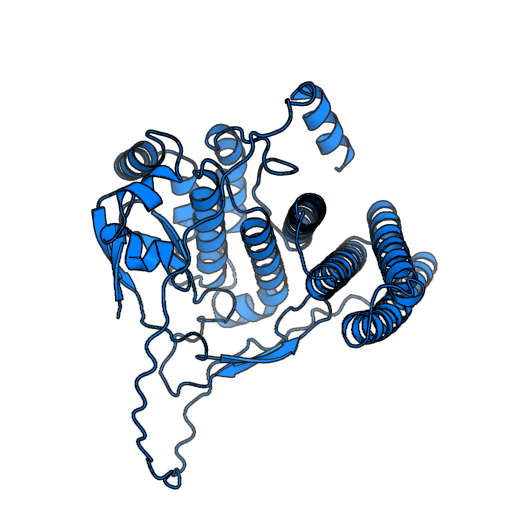1 1.00 94.38 87 TYR A CA 1
ATOM 733 C C . TYR A 1 87 ? 1.987 -6.412 21.094 1.00 94.38 87 TYR A C 1
ATOM 735 O O . TYR A 1 87 ? 2.201 -7.258 21.959 1.00 94.38 87 TYR A O 1
ATOM 743 N N . HIS A 1 88 ? 2.608 -5.234 21.076 1.00 91.50 88 HIS A N 1
ATOM 744 C CA . HIS A 1 88 ? 3.392 -4.791 22.224 1.00 91.50 88 HIS A CA 1
ATOM 745 C C . HIS A 1 88 ? 2.476 -4.588 23.438 1.00 91.50 88 HIS A C 1
ATOM 747 O O . HIS A 1 88 ? 1.373 -4.041 23.313 1.00 91.50 88 HIS A O 1
ATOM 753 N N . ASP A 1 89 ? 2.958 -5.000 24.611 1.00 91.25 89 ASP A N 1
ATOM 754 C CA . ASP A 1 89 ? 2.206 -4.928 25.863 1.00 91.25 89 ASP A CA 1
ATOM 755 C C . ASP A 1 89 ? 1.676 -3.508 26.124 1.00 91.25 89 ASP A C 1
ATOM 757 O O . ASP A 1 89 ? 2.412 -2.521 26.076 1.00 91.25 89 ASP A O 1
ATOM 761 N N . GLY A 1 90 ? 0.372 -3.408 26.392 1.00 90.19 90 GLY A N 1
ATOM 762 C CA . GLY A 1 90 ? -0.310 -2.159 26.734 1.00 90.19 90 GLY A CA 1
ATOM 763 C C . GLY A 1 90 ? -0.631 -1.221 25.564 1.00 90.19 90 GLY A C 1
ATOM 764 O O . GLY A 1 90 ? -1.382 -0.272 25.768 1.00 90.19 90 GLY A O 1
ATOM 765 N N . LEU A 1 91 ? -0.150 -1.457 24.333 1.00 91.38 91 LEU A N 1
ATOM 766 C CA . LEU A 1 91 ? -0.433 -0.536 23.217 1.00 91.38 91 LEU A CA 1
ATOM 767 C C . LEU A 1 91 ? -1.904 -0.538 22.780 1.00 91.38 91 LEU A C 1
ATOM 769 O O . LEU A 1 91 ? -2.437 0.516 22.440 1.00 91.38 91 LEU A O 1
ATOM 773 N N . LEU A 1 92 ? -2.579 -1.691 22.814 1.00 93.00 92 LEU A N 1
ATOM 774 C CA . LEU A 1 92 ? -4.014 -1.761 22.508 1.00 93.00 92 LEU A CA 1
ATOM 775 C C . LEU A 1 92 ? -4.869 -1.090 23.595 1.00 93.00 92 LEU A C 1
ATOM 777 O O . LEU A 1 92 ? -5.824 -0.385 23.269 1.00 93.00 92 LEU A O 1
ATOM 781 N N . ASP A 1 93 ? -4.494 -1.248 24.866 1.00 91.69 93 ASP A N 1
ATOM 782 C CA . ASP A 1 93 ? -5.160 -0.571 25.985 1.00 91.69 93 ASP A CA 1
ATOM 783 C C . ASP A 1 93 ? -4.951 0.947 25.906 1.00 91.69 93 ASP A C 1
ATOM 785 O O . ASP A 1 93 ? -5.895 1.721 26.074 1.00 91.69 93 ASP A O 1
ATOM 789 N N . ASN A 1 94 ? -3.730 1.381 25.575 1.00 90.25 94 ASN A N 1
ATOM 790 C CA . ASN A 1 94 ? -3.408 2.787 25.347 1.00 90.25 94 ASN A CA 1
ATOM 791 C C . ASN A 1 94 ? -4.218 3.364 24.184 1.00 90.25 94 ASN A C 1
ATOM 793 O O . ASN A 1 94 ? -4.751 4.462 24.319 1.00 90.25 94 ASN A O 1
ATOM 797 N N . LEU A 1 95 ? -4.372 2.627 23.079 1.00 90.44 95 LEU A N 1
ATOM 798 C CA . LEU A 1 95 ? -5.215 3.040 21.954 1.00 90.44 95 LEU A CA 1
ATOM 799 C C . LEU A 1 95 ? -6.671 3.253 22.397 1.00 90.44 95 LEU A C 1
ATOM 801 O O . LEU A 1 95 ? -7.278 4.276 22.076 1.00 90.44 95 LEU A O 1
ATOM 805 N N . ALA A 1 96 ? -7.232 2.312 23.162 1.00 90.56 96 ALA A N 1
ATOM 806 C CA . ALA A 1 96 ? -8.586 2.438 23.693 1.00 90.56 96 ALA A CA 1
ATOM 807 C C . ALA A 1 96 ? -8.724 3.647 24.640 1.00 90.56 96 ALA A C 1
ATOM 809 O O . ALA A 1 96 ? -9.691 4.400 24.533 1.00 90.56 96 ALA A O 1
ATOM 810 N N . ALA A 1 97 ? -7.739 3.879 25.512 1.00 89.19 97 ALA A N 1
ATOM 811 C CA . ALA A 1 97 ? -7.725 5.017 26.429 1.00 89.19 97 ALA A CA 1
ATOM 812 C C . ALA A 1 97 ? -7.565 6.368 25.706 1.00 89.19 97 ALA A C 1
ATOM 814 O O . ALA A 1 97 ? -8.230 7.341 26.061 1.00 89.19 97 ALA A O 1
ATOM 815 N N . GLN A 1 98 ? -6.714 6.440 24.677 1.00 86.06 98 GLN A N 1
ATOM 816 C CA . GLN A 1 98 ? -6.527 7.633 23.842 1.00 86.06 98 GLN A CA 1
ATOM 817 C C . GLN A 1 98 ? -7.810 8.019 23.101 1.00 86.06 98 GLN A C 1
ATOM 819 O O . GLN A 1 98 ? -8.111 9.207 22.960 1.00 86.06 98 GLN A O 1
ATOM 824 N N . ALA A 1 99 ? -8.593 7.028 22.669 1.00 83.56 99 ALA A N 1
ATOM 825 C CA . ALA A 1 99 ? -9.891 7.276 22.060 1.00 83.56 99 ALA A CA 1
ATOM 826 C C . ALA A 1 99 ? -10.882 7.904 23.053 1.00 83.56 99 ALA A C 1
ATOM 828 O O . ALA A 1 99 ? -11.541 8.886 22.713 1.00 83.56 99 ALA A O 1
ATOM 829 N N . ASP A 1 100 ? -10.930 7.409 24.294 1.00 82.81 100 ASP A N 1
ATOM 830 C CA . ASP A 1 100 ? -11.810 7.951 25.337 1.00 82.81 100 ASP A CA 1
ATOM 831 C C . ASP A 1 100 ? -11.406 9.389 25.754 1.00 82.81 100 ASP A C 1
ATOM 833 O O . ASP A 1 100 ? -12.267 10.201 26.100 1.00 82.81 100 ASP A O 1
ATOM 837 N N . THR A 1 101 ? -10.114 9.744 25.695 1.00 83.38 101 THR A N 1
ATOM 838 C CA . THR A 1 101 ? -9.615 11.099 26.021 1.00 83.38 101 THR A CA 1
ATOM 839 C C . THR A 1 101 ? -9.566 12.054 24.825 1.00 83.38 101 THR A C 1
ATOM 841 O O . THR A 1 101 ? -9.342 13.257 25.001 1.00 83.38 101 THR A O 1
ATOM 844 N N . GLY A 1 102 ? -9.767 11.551 23.604 1.00 77.31 102 GLY A N 1
ATOM 845 C CA . GLY A 1 102 ? -9.642 12.326 22.372 1.00 77.31 102 GLY A CA 1
ATOM 846 C C . GLY A 1 102 ? -8.221 12.854 22.151 1.00 77.31 102 GLY A C 1
ATOM 847 O O . GLY A 1 102 ? -8.046 14.028 21.798 1.00 77.31 102 GLY A O 1
ATOM 848 N N . GLN A 1 103 ? -7.210 12.022 22.401 1.00 78.88 103 GLN A N 1
ATOM 849 C CA . GLN A 1 103 ? -5.786 12.327 22.221 1.00 78.88 103 GLN A CA 1
ATOM 850 C C . GLN A 1 103 ? -5.129 11.358 21.222 1.00 78.88 103 GLN A C 1
ATOM 852 O O . GLN A 1 103 ? -5.741 10.385 20.793 1.00 78.88 103 GLN A O 1
ATOM 857 N N . GLY A 1 104 ? -3.888 11.650 20.824 1.00 77.44 104 GLY A N 1
ATOM 858 C CA . GLY A 1 104 ? -3.108 10.803 19.918 1.00 77.44 104 GLY A CA 1
ATOM 859 C C . GLY A 1 104 ? -3.342 11.070 18.421 1.00 77.44 104 GLY A C 1
ATOM 860 O O . GLY A 1 104 ? -4.156 11.920 18.045 1.00 77.44 104 GLY A O 1
ATOM 861 N N . PRO A 1 105 ? -2.621 10.349 17.546 1.00 76.31 105 PRO A N 1
ATOM 862 C CA . PRO A 1 105 ? -2.619 10.578 16.100 1.00 76.31 105 PRO A CA 1
ATOM 863 C C . PRO A 1 105 ? -3.960 10.196 15.465 1.00 76.31 105 PRO A C 1
ATOM 865 O O . PRO A 1 105 ? -4.413 10.838 14.515 1.00 76.31 105 PRO A O 1
ATOM 868 N N . MET A 1 106 ? -4.657 9.222 16.057 1.00 82.75 106 ME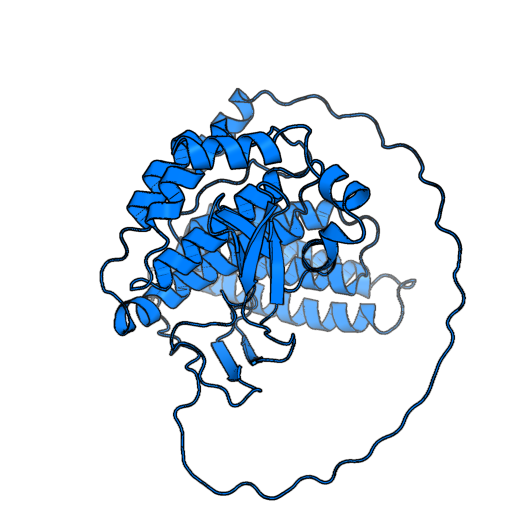T A N 1
ATOM 869 C CA . MET A 1 106 ? -5.992 8.819 15.623 1.00 82.75 106 MET A CA 1
ATOM 870 C C . MET A 1 106 ? -6.987 9.978 15.711 1.00 82.75 106 MET A C 1
ATOM 872 O O . MET A 1 106 ? -7.822 10.113 14.828 1.00 82.75 106 MET A O 1
ATOM 876 N N . LYS A 1 107 ? -6.863 10.879 16.699 1.00 85.56 107 LYS A N 1
ATOM 877 C CA . LYS A 1 107 ? -7.743 12.052 16.839 1.00 85.56 107 LYS A CA 1
ATOM 878 C C . LYS A 1 107 ? -7.704 12.975 15.617 1.00 85.56 107 LYS A C 1
ATOM 880 O O . LYS A 1 107 ? -8.725 13.559 15.260 1.00 85.56 107 LYS A O 1
ATOM 885 N N . ALA A 1 108 ? -6.533 13.146 15.006 1.00 87.56 108 ALA A N 1
ATOM 886 C CA . ALA A 1 108 ? -6.421 13.920 13.777 1.00 87.56 108 ALA A CA 1
ATOM 887 C C . ALA A 1 108 ? -7.085 13.148 12.631 1.00 87.56 108 ALA A C 1
ATOM 889 O O . ALA A 1 108 ? -8.007 13.657 12.002 1.00 87.56 108 ALA A O 1
ATOM 890 N N . ILE A 1 109 ? -6.704 11.882 12.444 1.00 90.88 109 ILE A N 1
ATOM 891 C CA . ILE A 1 109 ? -7.131 11.053 11.308 1.00 90.88 109 ILE A CA 1
ATOM 892 C C . ILE A 1 109 ? -8.645 10.821 11.274 1.00 90.88 109 ILE A C 1
ATOM 894 O O . ILE A 1 109 ? -9.236 10.836 10.196 1.00 90.88 109 ILE A O 1
ATOM 898 N N . ILE A 1 110 ? -9.304 10.670 12.427 1.00 90.81 110 ILE A N 1
ATOM 899 C CA . ILE A 1 110 ? -10.759 10.453 12.478 1.00 90.81 110 ILE A CA 1
ATOM 900 C C . ILE A 1 110 ? -11.560 11.640 11.942 1.00 90.81 110 ILE A C 1
ATOM 902 O O . ILE A 1 110 ? -12.699 11.451 11.530 1.00 90.81 110 ILE A O 1
ATOM 906 N N . LYS A 1 111 ? -10.978 12.848 11.890 1.00 91.06 111 LYS A N 1
ATOM 907 C CA . LYS A 1 111 ? -11.616 14.004 11.242 1.00 91.06 111 LYS A CA 1
ATOM 908 C C . LYS A 1 111 ? -11.815 13.781 9.741 1.00 91.06 111 LYS A C 1
ATOM 910 O O . LYS A 1 111 ? -12.666 14.437 9.158 1.00 91.06 111 LYS A O 1
ATOM 915 N N . GLY A 1 112 ? -11.050 12.868 9.137 1.00 89.25 112 GLY A N 1
ATOM 916 C CA . GLY A 1 112 ? -11.206 12.441 7.749 1.00 89.25 112 GLY A CA 1
ATOM 917 C C . GLY A 1 112 ? -12.266 11.356 7.536 1.00 89.25 112 GLY A C 1
ATOM 918 O O . GLY A 1 112 ? -12.566 11.041 6.391 1.00 89.25 112 GLY A O 1
ATOM 919 N N . LEU A 1 113 ? -12.854 10.779 8.594 1.00 89.06 113 LEU A N 1
ATOM 920 C CA . LEU A 1 113 ? -13.963 9.821 8.483 1.00 89.06 113 LEU A CA 1
ATOM 921 C C . LEU A 1 113 ? -15.295 10.563 8.298 1.00 89.06 113 LEU A C 1
ATOM 923 O O . LEU A 1 113 ? -16.134 10.608 9.199 1.00 89.06 113 LEU A O 1
ATOM 927 N N . VAL A 1 114 ? -15.470 11.169 7.127 1.00 87.00 114 VAL A N 1
ATOM 928 C CA . VAL A 1 114 ? -16.651 11.960 6.767 1.00 87.00 114 VAL A CA 1
ATOM 929 C C . VAL A 1 114 ? -17.494 11.171 5.757 1.00 87.00 114 VAL A C 1
ATOM 931 O O . VAL A 1 114 ? -17.027 10.944 4.642 1.00 87.00 114 VAL A O 1
ATOM 934 N N . PRO A 1 115 ? -18.727 10.744 6.097 1.00 81.06 115 PRO A N 1
ATOM 935 C CA . PRO A 1 115 ? -19.566 9.928 5.211 1.00 81.06 115 PRO A CA 1
ATOM 936 C C . PRO A 1 115 ? -19.811 10.533 3.822 1.00 81.06 115 PRO A C 1
ATOM 938 O O . PRO A 1 115 ? -19.952 9.800 2.845 1.00 81.06 115 PRO A O 1
ATOM 941 N N . GLU A 1 116 ? -19.858 11.861 3.737 1.00 81.25 116 GLU A N 1
ATOM 942 C CA . GLU A 1 116 ? -20.047 12.623 2.501 1.00 81.25 116 GLU A CA 1
ATOM 943 C C . GLU A 1 116 ? -18.761 12.750 1.668 1.00 81.25 116 GLU A C 1
ATOM 945 O O . GLU A 1 116 ? -18.818 13.133 0.502 1.00 81.25 116 GLU A O 1
ATOM 950 N N . ASP A 1 117 ? -17.609 12.408 2.246 1.00 84.44 117 ASP A N 1
ATOM 951 C CA . ASP A 1 117 ? -16.310 12.389 1.585 1.00 84.44 117 ASP A CA 1
ATOM 952 C C . ASP A 1 117 ? -15.741 10.958 1.556 1.00 84.44 117 ASP A C 1
ATOM 954 O O . ASP A 1 117 ? -14.963 10.544 2.428 1.00 84.44 117 ASP A O 1
ATOM 958 N N . PRO A 1 118 ? -16.109 10.168 0.535 1.00 83.00 118 PRO A N 1
ATOM 959 C CA . PRO A 1 118 ? -15.619 8.804 0.412 1.00 83.00 118 PRO A CA 1
ATOM 960 C C . PRO A 1 118 ? -14.115 8.724 0.138 1.00 83.00 118 PRO A C 1
ATOM 962 O O . PRO A 1 118 ? -13.488 7.725 0.500 1.00 83.00 118 PRO A O 1
ATOM 965 N N . PHE A 1 119 ? -13.527 9.749 -0.488 1.00 86.81 119 PHE A N 1
ATOM 966 C CA . PHE A 1 119 ? -12.094 9.792 -0.757 1.00 86.81 119 PHE A CA 1
ATOM 967 C C . PHE A 1 119 ? -11.311 9.985 0.542 1.00 86.81 119 PHE A C 1
ATOM 969 O O . PHE A 1 119 ? -10.465 9.151 0.877 1.00 86.81 119 PHE A O 1
ATOM 976 N N . GLY A 1 120 ? -11.627 11.039 1.299 1.00 89.69 120 GLY A N 1
ATOM 977 C CA . GLY A 1 120 ? -11.001 11.306 2.591 1.00 89.69 120 GLY A CA 1
ATOM 978 C C . GLY A 1 120 ? -11.229 10.170 3.578 1.00 89.69 120 GLY A C 1
ATOM 979 O O . GLY A 1 120 ? -10.274 9.728 4.220 1.00 89.69 120 GLY A O 1
ATOM 980 N N . THR A 1 121 ? -12.437 9.596 3.602 1.00 89.88 121 THR A N 1
ATOM 981 C CA . THR A 1 121 ? -12.744 8.426 4.434 1.00 89.88 121 THR A CA 1
ATOM 982 C C . THR A 1 121 ? -11.863 7.235 4.076 1.00 89.88 121 THR A C 1
ATOM 984 O O . THR A 1 121 ? -11.275 6.628 4.970 1.00 89.88 121 THR A O 1
ATOM 987 N N . ALA A 1 122 ? -11.723 6.895 2.791 1.00 90.88 122 ALA A N 1
ATOM 988 C CA . ALA A 1 122 ? -10.886 5.772 2.375 1.00 90.88 122 ALA A CA 1
ATOM 989 C C . ALA A 1 122 ? -9.419 5.980 2.783 1.00 90.88 122 ALA A C 1
ATOM 991 O O . ALA A 1 122 ? -8.810 5.087 3.375 1.00 90.88 122 ALA A O 1
ATOM 992 N N . ILE A 1 123 ? -8.869 7.171 2.529 1.00 92.81 123 ILE A N 1
ATOM 993 C CA . ILE A 1 123 ? -7.498 7.531 2.913 1.00 92.81 123 ILE A CA 1
ATOM 994 C C . ILE A 1 123 ? -7.315 7.453 4.437 1.00 92.81 123 ILE A C 1
ATOM 996 O O . ILE A 1 123 ? -6.357 6.841 4.911 1.00 92.81 123 ILE A O 1
ATOM 1000 N N . ALA A 1 124 ? -8.248 8.004 5.218 1.00 93.25 124 ALA A N 1
ATOM 1001 C CA . ALA A 1 124 ? -8.207 7.946 6.676 1.00 93.25 124 ALA A CA 1
ATOM 1002 C C . ALA A 1 124 ? -8.217 6.496 7.184 1.00 93.25 124 ALA A C 1
ATOM 1004 O O . ALA A 1 124 ? -7.380 6.133 8.008 1.00 93.25 124 ALA A O 1
ATOM 1005 N N . GLN A 1 125 ? -9.090 5.637 6.647 1.00 93.81 125 GLN A N 1
ATOM 1006 C CA . GLN A 1 125 ? -9.142 4.213 7.002 1.00 93.81 125 GLN A CA 1
ATOM 1007 C C . GLN A 1 125 ? -7.817 3.490 6.735 1.00 93.81 125 GLN A C 1
ATOM 1009 O O . GLN A 1 125 ? -7.386 2.682 7.559 1.00 93.81 125 GLN A O 1
ATOM 1014 N N . PHE A 1 126 ? -7.137 3.807 5.629 1.00 95.19 126 PHE A N 1
ATOM 1015 C CA . PHE A 1 126 ? -5.808 3.267 5.357 1.00 95.19 126 PHE A CA 1
ATOM 1016 C C . PHE A 1 126 ? -4.786 3.660 6.421 1.00 95.19 126 PHE A C 1
ATOM 1018 O O . PHE A 1 126 ? -4.044 2.796 6.884 1.00 95.19 126 PHE A O 1
ATOM 1025 N N . TYR A 1 127 ? -4.761 4.925 6.844 1.00 94.81 127 TYR A N 1
ATOM 1026 C CA . TYR A 1 127 ? -3.849 5.355 7.903 1.00 94.81 127 TYR A CA 1
ATOM 1027 C C . TYR A 1 127 ? -4.207 4.752 9.262 1.00 94.81 127 TYR A C 1
ATOM 1029 O O . TYR A 1 127 ? -3.311 4.305 9.971 1.00 94.81 127 TYR A O 1
ATOM 1037 N N . LEU A 1 128 ? -5.490 4.614 9.607 1.00 94.00 128 LEU A N 1
ATOM 1038 C CA . LEU A 1 128 ? -5.883 3.881 10.818 1.00 94.00 128 LEU A CA 1
ATOM 1039 C C . LEU A 1 128 ? -5.409 2.416 10.774 1.00 94.00 128 LEU A C 1
ATOM 1041 O O . LEU A 1 128 ? -4.956 1.870 11.785 1.00 94.00 128 LEU A O 1
ATOM 1045 N N . GLY A 1 129 ? -5.483 1.785 9.599 1.00 94.06 129 GLY A N 1
ATOM 1046 C CA . GLY A 1 129 ? -4.999 0.427 9.357 1.00 94.06 129 GLY A CA 1
ATOM 1047 C C . GLY A 1 129 ? -3.479 0.298 9.456 1.00 94.06 129 GLY A C 1
ATOM 1048 O O . GLY A 1 129 ? -2.992 -0.605 10.133 1.00 94.06 129 GLY A O 1
ATOM 1049 N N . ILE A 1 130 ? -2.725 1.221 8.845 1.00 94.62 130 ILE A N 1
ATOM 1050 C CA . ILE A 1 130 ? -1.260 1.284 8.968 1.00 94.62 130 ILE A CA 1
ATOM 1051 C C . ILE A 1 130 ? -0.877 1.450 10.438 1.00 94.62 130 ILE A C 1
ATOM 1053 O O . ILE A 1 130 ? -0.071 0.674 10.940 1.00 94.62 130 ILE A O 1
ATOM 1057 N N . PHE A 1 131 ? -1.496 2.395 11.150 1.00 93.31 131 PHE A N 1
ATOM 1058 C CA . PHE A 1 131 ? -1.214 2.617 12.565 1.00 93.31 131 PHE A CA 1
ATOM 1059 C C . PHE A 1 131 ? -1.464 1.349 13.391 1.00 93.31 131 PHE A C 1
ATOM 1061 O O . PHE A 1 131 ? -0.598 0.926 14.151 1.00 93.31 131 PHE A O 1
ATOM 1068 N N . SER A 1 132 ? -2.612 0.694 13.186 1.00 93.62 132 SER A N 1
ATOM 1069 C CA . SER A 1 132 ? -2.980 -0.546 13.886 1.00 93.62 132 SER A CA 1
ATOM 1070 C C . SER A 1 132 ? -2.012 -1.703 13.600 1.00 93.62 132 SER A C 1
ATOM 1072 O O . SER A 1 132 ? -1.739 -2.508 14.491 1.00 93.62 132 SER A O 1
ATOM 1074 N N . GLU A 1 133 ? -1.472 -1.794 12.380 1.00 93.19 133 GLU A N 1
ATOM 1075 C CA . GLU A 1 133 ? -0.444 -2.778 12.013 1.00 93.19 133 GLU A CA 1
ATOM 1076 C C . GLU A 1 133 ? 0.888 -2.493 12.721 1.00 93.19 133 GLU A C 1
ATOM 1078 O O . GLU A 1 133 ? 1.554 -3.424 13.170 1.00 93.19 133 GLU A O 1
ATOM 1083 N N . CYS A 1 134 ? 1.250 -1.221 12.887 1.00 92.06 134 CYS A N 1
ATOM 1084 C CA . CYS A 1 134 ? 2.485 -0.808 13.553 1.00 92.06 134 CYS A CA 1
ATOM 1085 C C . CYS A 1 134 ? 2.485 -1.035 15.068 1.00 92.06 134 CYS A C 1
ATOM 1087 O O . CYS A 1 134 ? 3.552 -1.046 15.669 1.00 92.06 134 CYS A O 1
ATOM 1089 N N . LEU A 1 135 ? 1.325 -1.264 15.692 1.00 91.88 135 LEU A N 1
ATOM 1090 C CA . LEU A 1 135 ? 1.251 -1.652 17.107 1.00 91.88 135 LEU A CA 1
ATOM 1091 C C . LEU A 1 135 ? 1.698 -3.106 17.355 1.00 91.88 135 LEU A C 1
ATOM 1093 O O . LEU A 1 135 ? 1.853 -3.519 18.510 1.00 91.88 135 LEU A O 1
ATOM 1097 N N . LYS A 1 136 ? 1.876 -3.902 16.293 1.00 92.19 136 LYS A N 1
ATOM 1098 C CA . LYS A 1 136 ? 2.359 -5.282 16.386 1.00 92.19 136 LYS A CA 1
ATOM 1099 C C . LYS A 1 136 ? 3.851 -5.329 16.718 1.00 92.19 136 LYS A C 1
ATOM 1101 O O . LYS A 1 136 ? 4.618 -4.475 16.291 1.00 92.19 136 LYS A O 1
ATOM 1106 N N . THR A 1 137 ? 4.275 -6.384 17.407 1.00 90.88 137 THR A N 1
ATOM 1107 C CA . THR A 1 137 ? 5.692 -6.671 17.687 1.00 90.88 137 THR A CA 1
ATOM 1108 C C . THR A 1 137 ? 6.477 -6.983 16.416 1.00 90.88 137 THR A C 1
ATOM 1110 O O . THR A 1 137 ? 7.636 -6.594 16.285 1.00 90.88 137 THR A O 1
ATOM 1113 N N . ALA A 1 138 ? 5.824 -7.629 15.448 1.00 88.19 138 ALA A N 1
ATOM 1114 C CA . ALA A 1 138 ? 6.358 -7.912 14.120 1.00 88.19 138 ALA A CA 1
ATOM 1115 C C . ALA A 1 138 ? 5.360 -7.466 13.033 1.00 88.19 138 ALA A C 1
ATOM 1117 O O . ALA A 1 138 ? 4.606 -8.293 12.510 1.00 88.19 138 ALA A O 1
ATOM 1118 N N . PRO A 1 139 ? 5.311 -6.161 12.701 1.00 89.00 139 PRO A N 1
ATOM 1119 C CA . PRO A 1 139 ? 4.472 -5.645 11.627 1.00 89.00 139 PRO A CA 1
ATOM 1120 C C . PRO A 1 139 ? 4.829 -6.298 10.293 1.00 89.00 139 PRO A C 1
ATOM 1122 O O . PRO A 1 139 ? 6.004 -6.472 9.956 1.00 89.00 139 PRO A O 1
ATOM 1125 N N . ILE A 1 140 ? 3.821 -6.642 9.496 1.00 87.50 140 ILE A N 1
ATOM 1126 C CA . ILE A 1 140 ? 4.051 -7.309 8.216 1.00 87.50 140 ILE A CA 1
ATOM 1127 C C . ILE A 1 140 ? 4.359 -6.244 7.161 1.00 87.50 140 ILE A C 1
ATOM 1129 O O . ILE A 1 140 ? 3.452 -5.606 6.621 1.00 87.50 140 ILE A O 1
ATOM 1133 N N . ALA A 1 141 ? 5.640 -6.081 6.815 1.00 88.56 141 ALA A N 1
ATOM 1134 C CA . ALA A 1 141 ? 6.099 -5.095 5.829 1.00 88.56 141 ALA A CA 1
ATOM 1135 C C . ALA A 1 141 ? 5.338 -5.182 4.493 1.00 88.56 141 ALA A C 1
ATOM 1137 O O . ALA A 1 141 ? 4.948 -4.161 3.931 1.00 88.56 141 ALA A O 1
ATOM 1138 N N . GLY A 1 142 ? 5.042 -6.397 4.015 1.00 89.81 142 GLY A N 1
ATOM 1139 C CA . GLY A 1 142 ? 4.242 -6.603 2.807 1.00 89.81 142 GLY A CA 1
ATOM 1140 C C . GLY A 1 142 ? 2.793 -6.099 2.903 1.00 89.81 142 GLY A C 1
ATOM 1141 O O . GLY A 1 142 ? 2.225 -5.721 1.881 1.00 89.81 142 GLY A O 1
ATOM 1142 N N . ASN A 1 143 ? 2.185 -6.058 4.094 1.00 90.62 143 ASN A N 1
ATOM 1143 C CA . ASN A 1 143 ? 0.864 -5.446 4.279 1.00 90.62 143 ASN A CA 1
ATOM 1144 C C . ASN A 1 143 ? 0.966 -3.925 4.210 1.00 90.62 143 ASN A C 1
ATOM 1146 O O . ASN A 1 143 ? 0.234 -3.309 3.438 1.00 90.62 143 ASN A O 1
ATOM 1150 N N . ILE A 1 144 ? 1.925 -3.341 4.932 1.00 93.44 144 ILE A N 1
ATOM 1151 C CA . ILE A 1 144 ? 2.172 -1.894 4.927 1.00 93.44 144 ILE A CA 1
ATOM 1152 C C . ILE A 1 144 ? 2.462 -1.403 3.499 1.00 93.44 144 ILE A C 1
ATOM 1154 O O . ILE A 1 144 ? 1.854 -0.436 3.043 1.00 93.44 144 ILE A O 1
ATOM 1158 N N . ALA A 1 145 ? 3.292 -2.129 2.744 1.00 94.50 145 ALA A N 1
ATOM 1159 C CA . ALA A 1 145 ? 3.572 -1.830 1.341 1.00 94.50 145 ALA A CA 1
ATOM 1160 C C . ALA A 1 145 ? 2.298 -1.780 0.478 1.00 94.50 145 ALA A C 1
ATOM 1162 O O . ALA A 1 145 ? 2.097 -0.843 -0.294 1.00 94.50 145 ALA A O 1
ATOM 1163 N N . ARG A 1 146 ? 1.401 -2.767 0.633 1.00 93.56 146 ARG A N 1
ATOM 1164 C CA . ARG A 1 146 ? 0.117 -2.816 -0.091 1.00 93.56 146 ARG A CA 1
ATOM 1165 C C . ARG A 1 146 ? -0.831 -1.699 0.334 1.00 93.56 146 ARG A C 1
ATOM 1167 O O . ARG A 1 146 ? -1.598 -1.228 -0.501 1.00 93.56 146 ARG A O 1
ATOM 1174 N N . PHE A 1 147 ? -0.804 -1.287 1.600 1.00 95.19 147 PHE A N 1
ATOM 1175 C CA . PHE A 1 147 ? -1.607 -0.164 2.079 1.00 95.19 147 PHE A CA 1
ATOM 1176 C C . PHE A 1 147 ? -1.169 1.135 1.407 1.00 95.19 147 PHE A C 1
ATOM 1178 O O . PHE A 1 147 ? -2.005 1.807 0.812 1.00 95.19 147 PHE A O 1
ATOM 1185 N N . TYR A 1 148 ? 0.132 1.428 1.383 1.00 97.06 148 TYR A N 1
ATOM 1186 C CA . TYR A 1 148 ? 0.653 2.595 0.670 1.00 97.06 148 TYR A CA 1
ATOM 1187 C C . TYR A 1 148 ? 0.426 2.535 -0.841 1.00 97.06 148 TYR A C 1
ATOM 1189 O O . TYR A 1 148 ? 0.063 3.546 -1.436 1.00 97.06 148 TYR A O 1
ATOM 1197 N N . LEU A 1 149 ? 0.553 1.360 -1.465 1.00 96.44 149 LEU A N 1
ATOM 1198 C CA . LEU A 1 149 ? 0.252 1.205 -2.890 1.00 96.44 149 LEU A CA 1
ATOM 1199 C C . LEU A 1 149 ? -1.219 1.538 -3.194 1.00 96.44 149 LEU A C 1
ATOM 1201 O O . LEU A 1 149 ? -1.509 2.249 -4.148 1.00 96.44 149 LEU A O 1
ATOM 1205 N N . ARG A 1 150 ? -2.154 1.091 -2.347 1.00 94.56 150 ARG A N 1
ATOM 1206 C CA . ARG A 1 150 ? -3.576 1.429 -2.499 1.00 94.56 150 ARG A CA 1
ATOM 1207 C C . ARG A 1 150 ? -3.873 2.900 -2.189 1.00 94.56 150 ARG A C 1
ATOM 1209 O O . ARG A 1 150 ? -4.726 3.472 -2.855 1.00 94.56 150 ARG A O 1
ATOM 1216 N N . ILE A 1 151 ? -3.166 3.527 -1.242 1.00 95.25 151 ILE A N 1
ATOM 1217 C CA . ILE A 1 151 ? -3.231 4.985 -1.024 1.00 95.25 151 ILE A CA 1
ATOM 1218 C C . ILE A 1 151 ? -2.793 5.729 -2.296 1.00 95.25 151 ILE A C 1
ATOM 1220 O O . ILE A 1 151 ? -3.462 6.671 -2.712 1.00 95.25 151 ILE A O 1
ATOM 1224 N N . ALA A 1 152 ? -1.700 5.302 -2.937 1.00 96.00 152 ALA A N 1
ATOM 1225 C CA . ALA A 1 152 ? -1.237 5.903 -4.186 1.00 96.00 152 ALA A CA 1
ATOM 1226 C C . ALA A 1 152 ? -2.292 5.799 -5.296 1.00 96.00 152 ALA A C 1
ATOM 1228 O O . ALA A 1 152 ? -2.579 6.785 -5.971 1.00 96.00 152 ALA A O 1
ATOM 1229 N N . TRP A 1 153 ? -2.921 4.631 -5.435 1.00 93.88 153 TRP A N 1
ATOM 1230 C CA . TRP A 1 153 ? -4.026 4.421 -6.371 1.00 93.88 153 TRP A CA 1
ATOM 1231 C C . TRP A 1 153 ? -5.244 5.292 -6.063 1.00 93.88 153 TRP A C 1
ATOM 1233 O O . TRP A 1 153 ? -5.817 5.872 -6.975 1.00 93.88 153 TRP A O 1
ATOM 1243 N N . LEU A 1 154 ? -5.597 5.478 -4.788 1.00 91.25 154 LEU A N 1
ATOM 1244 C CA . LEU A 1 154 ? -6.652 6.422 -4.418 1.00 91.25 154 LEU A CA 1
ATOM 1245 C C . LEU A 1 154 ? -6.310 7.846 -4.874 1.00 91.25 154 LEU A C 1
ATOM 1247 O O . LEU A 1 154 ? -7.162 8.507 -5.460 1.00 91.25 154 LEU A O 1
ATOM 1251 N N . TYR A 1 155 ? -5.078 8.322 -4.652 1.00 92.19 155 TYR A N 1
ATOM 1252 C CA . TYR A 1 155 ? -4.653 9.639 -5.149 1.00 92.19 155 TYR A CA 1
ATOM 1253 C C . TYR A 1 155 ? -4.697 9.736 -6.678 1.00 92.19 155 TYR A C 1
ATOM 1255 O O . TYR A 1 155 ? -5.056 10.790 -7.202 1.00 92.19 155 TYR A O 1
ATOM 1263 N N . ARG A 1 156 ? -4.376 8.648 -7.383 1.00 90.44 156 ARG A N 1
ATOM 1264 C CA . ARG A 1 156 ? -4.477 8.559 -8.845 1.00 90.44 156 ARG A CA 1
ATOM 1265 C C . ARG A 1 156 ? -5.925 8.696 -9.324 1.00 90.44 156 ARG A C 1
ATOM 1267 O O . ARG A 1 156 ? -6.184 9.432 -10.270 1.00 90.44 156 ARG A O 1
ATOM 1274 N N . ASP A 1 157 ? -6.859 8.057 -8.624 1.00 86.25 157 ASP A N 1
ATOM 1275 C CA . ASP A 1 157 ? -8.297 8.104 -8.918 1.00 86.25 157 ASP A CA 1
ATOM 1276 C C . ASP A 1 157 ? -8.988 9.378 -8.404 1.00 86.25 157 ASP A C 1
ATOM 1278 O O . ASP A 1 157 ? -10.142 9.646 -8.757 1.00 86.25 157 ASP A O 1
ATOM 1282 N N . ALA A 1 158 ? -8.302 10.189 -7.589 1.00 84.44 158 ALA A N 1
ATOM 1283 C CA . ALA A 1 158 ? -8.876 11.366 -6.947 1.00 84.44 158 ALA A CA 1
ATOM 1284 C C . ALA A 1 158 ? -9.607 12.301 -7.928 1.00 84.44 158 ALA A C 1
ATOM 1286 O O . ALA A 1 158 ? -10.736 12.671 -7.616 1.00 84.44 158 ALA A O 1
ATOM 1287 N N . PRO A 1 159 ? -9.090 12.645 -9.128 1.00 82.00 159 PRO A N 1
ATOM 1288 C CA . PRO A 1 159 ? -9.827 13.495 -10.064 1.00 82.00 159 PRO A CA 1
ATOM 1289 C C . PRO A 1 159 ? -11.219 12.948 -10.416 1.00 82.00 159 PRO A C 1
ATOM 1291 O O . PRO A 1 159 ? -12.183 13.712 -10.456 1.00 82.00 159 PRO A O 1
ATOM 1294 N N . GLY A 1 160 ? -11.343 11.631 -10.615 1.00 75.81 160 GLY A N 1
ATOM 1295 C CA . GLY A 1 160 ? -12.619 10.975 -10.901 1.00 75.81 160 GLY A CA 1
ATOM 1296 C C . GLY A 1 160 ? -13.537 10.904 -9.679 1.00 75.81 160 GLY A C 1
ATOM 1297 O O . GLY A 1 160 ? -14.729 11.188 -9.793 1.00 75.81 160 GLY A O 1
ATOM 1298 N N . ILE A 1 161 ? -12.990 10.572 -8.502 1.00 73.75 161 ILE A N 1
ATOM 1299 C CA . ILE A 1 161 ? -13.768 10.451 -7.254 1.00 73.75 161 ILE A CA 1
ATOM 1300 C C . ILE A 1 161 ? -14.294 11.826 -6.821 1.00 73.75 161 ILE A C 1
ATOM 1302 O O . ILE A 1 161 ? -15.477 11.982 -6.515 1.00 73.75 161 ILE A O 1
ATOM 1306 N N . LEU A 1 162 ? -13.431 12.843 -6.836 1.00 71.06 162 LEU A N 1
ATOM 1307 C CA . LEU A 1 162 ? -13.759 14.202 -6.406 1.00 71.06 162 LEU A CA 1
ATOM 1308 C C . LEU A 1 162 ? -14.759 14.881 -7.349 1.00 71.06 162 LEU A C 1
ATOM 1310 O O . LEU A 1 162 ? -15.615 15.638 -6.896 1.00 71.06 162 LEU A O 1
ATOM 1314 N N . GLN A 1 163 ? -14.712 14.569 -8.649 1.00 72.62 163 GLN A N 1
ATOM 1315 C CA . GLN A 1 163 ? -15.722 15.033 -9.602 1.00 72.62 163 GLN A CA 1
ATOM 1316 C C . GLN A 1 163 ? -17.126 14.494 -9.274 1.00 72.62 163 GLN A C 1
ATOM 1318 O O . GLN A 1 163 ? -18.115 15.168 -9.563 1.00 72.62 163 GLN A O 1
ATOM 1323 N N . GLN A 1 164 ? -17.221 13.294 -8.694 1.00 69.25 164 GLN A N 1
ATOM 1324 C CA . GLN A 1 164 ? -18.491 12.611 -8.432 1.00 69.25 164 GLN A CA 1
ATOM 1325 C C . GLN A 1 164 ? -19.057 12.882 -7.032 1.00 69.25 164 GLN A C 1
ATOM 1327 O O . GLN A 1 164 ? -20.271 13.021 -6.904 1.00 69.25 164 GLN A O 1
ATOM 1332 N N . PHE A 1 165 ? -18.212 12.966 -5.997 1.00 64.81 165 PHE A N 1
ATOM 1333 C CA . PHE A 1 165 ? -18.678 12.928 -4.603 1.00 64.81 165 PHE A CA 1
ATOM 1334 C C . PHE A 1 165 ? -18.400 14.201 -3.786 1.00 64.81 165 PHE A C 1
ATOM 1336 O O . PHE A 1 165 ? -19.265 14.596 -3.010 1.00 64.81 165 PHE A O 1
ATOM 1343 N N . ALA A 1 166 ? -17.263 14.888 -3.965 1.00 60.19 166 ALA A N 1
ATOM 1344 C CA . ALA A 1 166 ? -16.974 16.154 -3.274 1.00 60.19 166 ALA A CA 1
ATOM 1345 C C . ALA A 1 166 ? -15.764 16.892 -3.878 1.00 60.19 166 ALA A C 1
ATOM 1347 O O . ALA A 1 166 ? -14.720 16.292 -4.106 1.00 60.19 166 ALA A O 1
ATOM 1348 N N . ALA A 1 167 ? -15.856 18.217 -4.051 1.00 59.00 167 ALA A N 1
ATOM 1349 C CA . ALA A 1 167 ? -14.759 19.039 -4.584 1.00 59.00 167 ALA A CA 1
ATOM 1350 C C . ALA A 1 167 ? -13.674 19.414 -3.547 1.00 59.00 167 ALA A C 1
ATOM 1352 O O . ALA A 1 167 ? -12.624 19.923 -3.932 1.00 59.00 167 ALA A O 1
ATOM 1353 N N . ASN A 1 168 ? -13.919 19.213 -2.245 1.00 65.00 168 ASN A N 1
ATOM 1354 C CA . ASN A 1 168 ? -12.966 19.542 -1.183 1.00 65.00 168 ASN A CA 1
ATOM 1355 C C . ASN A 1 168 ? -13.112 18.584 0.007 1.00 65.00 168 ASN A C 1
ATOM 1357 O O . ASN A 1 168 ? -14.148 18.574 0.666 1.00 65.00 168 ASN A O 1
ATOM 1361 N N . THR A 1 169 ? -12.076 17.793 0.262 1.00 73.94 169 THR A N 1
ATOM 1362 C CA . THR A 1 169 ? -12.080 16.681 1.226 1.00 73.94 169 THR A CA 1
ATOM 1363 C C . THR A 1 169 ? -11.472 17.053 2.571 1.00 73.94 169 THR A C 1
ATOM 1365 O O . THR A 1 169 ? -11.689 16.373 3.566 1.00 73.94 169 THR A O 1
ATOM 1368 N N . GLY A 1 170 ? -10.678 18.128 2.633 1.00 84.81 170 GLY A N 1
ATOM 1369 C CA . GLY A 1 170 ? -9.937 18.499 3.845 1.00 84.81 170 GLY A CA 1
ATOM 1370 C C . GLY A 1 170 ? -8.922 17.441 4.315 1.00 84.81 170 GLY A C 1
ATOM 1371 O O . GLY A 1 170 ? -8.303 17.595 5.368 1.00 84.81 170 GLY A O 1
ATOM 1372 N N . ILE A 1 171 ? -8.767 16.329 3.578 1.00 90.31 171 ILE A N 1
ATOM 1373 C CA . ILE A 1 171 ? -7.970 15.184 4.027 1.00 90.31 171 ILE A CA 1
ATOM 1374 C C . ILE A 1 171 ? -6.491 15.537 4.080 1.00 90.31 171 ILE A C 1
ATOM 1376 O O . ILE A 1 171 ? -5.780 15.068 4.959 1.00 90.31 171 ILE A O 1
ATOM 1380 N N . LYS A 1 172 ? -6.020 16.402 3.179 1.00 90.25 172 LYS A N 1
ATOM 1381 C CA . LYS A 1 172 ? -4.626 16.835 3.169 1.00 90.25 172 LYS A CA 1
ATOM 1382 C C . LYS A 1 172 ? -4.278 17.553 4.474 1.00 90.25 172 LYS A C 1
ATOM 1384 O O . LYS A 1 172 ? -3.284 17.212 5.103 1.00 90.25 172 LYS A O 1
ATOM 1389 N N . GLU A 1 173 ? -5.136 18.468 4.910 1.00 91.31 173 GLU A N 1
ATOM 1390 C CA . GLU A 1 173 ? -4.999 19.218 6.156 1.00 91.31 173 GLU A CA 1
ATOM 1391 C C . GLU A 1 173 ? -5.051 18.285 7.373 1.00 91.31 173 GLU A C 1
ATOM 1393 O O . GLU A 1 173 ? -4.261 18.431 8.305 1.00 91.31 173 GLU A O 1
ATOM 1398 N N . VAL A 1 174 ? -5.935 17.281 7.344 1.00 91.75 174 VAL A N 1
ATOM 1399 C CA . VAL A 1 174 ? -6.006 16.234 8.375 1.00 91.75 174 VAL A CA 1
ATOM 1400 C C . VAL A 1 174 ? -4.691 15.457 8.480 1.00 91.75 174 VAL A C 1
ATOM 1402 O O . VAL A 1 174 ? -4.200 15.206 9.582 1.00 91.75 174 VAL A O 1
ATOM 1405 N N . LEU A 1 175 ? -4.108 15.078 7.343 1.00 92.19 175 LEU A N 1
ATOM 1406 C CA . LEU A 1 175 ? -2.853 14.332 7.287 1.00 92.19 175 LEU A CA 1
ATOM 1407 C C . LEU A 1 175 ? -1.647 15.182 7.713 1.00 92.19 175 LEU A C 1
ATOM 1409 O O . LEU A 1 175 ? -0.779 14.691 8.436 1.00 92.19 175 LEU A O 1
ATOM 1413 N N . GLU A 1 176 ? -1.612 16.457 7.325 1.00 91.12 176 GLU A N 1
ATOM 1414 C CA . GLU A 1 176 ? -0.590 17.418 7.757 1.00 91.12 176 GLU A CA 1
ATOM 1415 C C . GLU A 1 176 ? -0.654 17.679 9.273 1.00 91.12 176 GLU A C 1
ATOM 1417 O O . GLU A 1 176 ? 0.386 17.775 9.923 1.00 91.12 176 GLU A O 1
ATOM 1422 N N . GLU A 1 177 ? -1.855 17.721 9.865 1.00 90.81 177 GLU A N 1
ATOM 1423 C CA . GLU A 1 177 ? -2.033 17.799 11.323 1.00 90.81 177 GLU A CA 1
ATOM 1424 C C . GLU A 1 177 ? -1.557 16.517 12.029 1.00 90.81 177 GLU A C 1
ATOM 1426 O O . GLU A 1 177 ? -0.963 16.582 13.109 1.00 90.81 177 GLU A O 1
ATOM 1431 N N . ALA A 1 178 ? -1.808 15.348 11.432 1.00 89.88 178 ALA A N 1
ATOM 1432 C CA . ALA A 1 178 ? -1.448 14.059 12.014 1.00 89.88 178 ALA A CA 1
ATOM 1433 C C . ALA A 1 178 ? 0.069 13.801 12.005 1.00 89.88 178 ALA A C 1
ATOM 1435 O O . ALA A 1 178 ? 0.596 13.262 12.981 1.00 89.88 178 ALA A O 1
ATOM 1436 N N . GLY A 1 179 ? 0.773 14.194 10.937 1.00 88.31 179 GLY A N 1
ATOM 1437 C CA . GLY A 1 179 ? 2.187 13.869 10.699 1.00 88.31 179 GLY A CA 1
ATOM 1438 C C . GLY A 1 179 ? 3.129 14.112 11.893 1.00 88.31 179 GLY A C 1
ATOM 1439 O O . GLY A 1 179 ? 3.792 13.175 12.331 1.00 88.31 179 GLY A O 1
ATOM 1440 N N . PRO A 1 180 ? 3.160 15.311 12.508 1.00 85.94 180 PRO A N 1
ATOM 1441 C CA . PRO A 1 180 ? 4.065 15.606 13.627 1.00 85.94 180 PRO A CA 1
ATOM 1442 C C . PRO A 1 180 ? 3.825 14.784 14.907 1.00 85.94 180 PRO A C 1
ATOM 1444 O O . PRO A 1 180 ? 4.692 14.737 15.788 1.00 85.94 180 PRO A O 1
ATOM 1447 N N . ILE A 1 181 ? 2.626 14.217 15.058 1.00 86.31 181 ILE A N 1
ATOM 1448 C CA . ILE A 1 181 ? 2.214 13.403 16.212 1.00 86.31 181 ILE A CA 1
ATOM 1449 C C . ILE A 1 181 ? 2.421 11.920 15.900 1.00 86.31 181 ILE A C 1
ATOM 1451 O O . ILE A 1 181 ? 2.808 11.157 16.781 1.00 86.31 181 ILE A O 1
ATOM 1455 N N . TRP A 1 182 ? 2.206 11.540 14.642 1.00 87.56 182 TRP A N 1
ATOM 1456 C CA . TRP A 1 182 ? 2.313 10.182 14.131 1.00 87.56 182 TRP A CA 1
ATOM 1457 C C . TRP A 1 182 ? 3.638 9.515 14.517 1.00 87.56 182 TRP A C 1
ATOM 1459 O O . TRP A 1 182 ? 3.629 8.496 15.203 1.00 87.56 182 TRP A O 1
ATOM 1469 N N . ASP A 1 183 ? 4.772 10.142 14.195 1.00 81.06 183 ASP A N 1
ATOM 1470 C CA . ASP A 1 183 ? 6.101 9.560 14.440 1.00 81.06 183 ASP A CA 1
ATOM 1471 C C . ASP A 1 183 ? 6.428 9.358 15.927 1.00 81.06 183 ASP A C 1
ATOM 1473 O O . ASP A 1 183 ? 7.248 8.512 16.276 1.00 81.06 183 ASP A O 1
ATOM 1477 N N . LYS A 1 184 ? 5.811 10.141 16.820 1.00 81.75 184 LYS A N 1
ATOM 1478 C CA . LYS A 1 184 ? 6.080 10.079 18.268 1.00 81.75 184 LYS A CA 1
ATOM 1479 C C . LYS A 1 184 ? 5.356 8.932 18.959 1.00 81.75 184 LYS A C 1
ATOM 1481 O O . LYS A 1 184 ? 5.759 8.528 20.044 1.00 81.75 184 LYS A O 1
ATOM 1486 N N . GLU A 1 185 ? 4.271 8.468 18.356 1.00 82.81 185 GLU A N 1
ATOM 1487 C CA . GLU A 1 185 ? 3.322 7.530 18.958 1.00 82.81 185 GLU A CA 1
ATOM 1488 C C . GLU A 1 185 ? 3.469 6.121 18.373 1.00 82.81 185 GLU A C 1
ATOM 1490 O O . GLU A 1 185 ? 2.918 5.160 18.910 1.00 82.8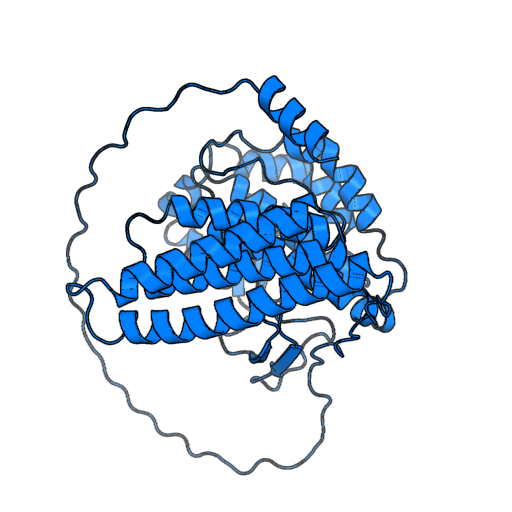1 185 GLU A O 1
ATOM 1495 N N . LEU A 1 186 ? 4.243 5.978 17.293 1.00 85.44 186 LEU A N 1
ATOM 1496 C CA . LEU A 1 186 ? 4.624 4.675 16.773 1.00 85.44 186 LEU A CA 1
ATOM 1497 C C . LEU A 1 186 ? 5.718 4.037 17.643 1.00 85.44 186 LEU A C 1
ATOM 1499 O O . LEU A 1 186 ? 6.722 4.688 17.950 1.00 85.44 186 LEU A O 1
ATOM 1503 N N . PRO A 1 187 ? 5.578 2.750 18.012 1.00 84.00 187 PRO A N 1
ATOM 1504 C CA . PRO A 1 187 ? 6.653 2.044 18.688 1.00 84.00 187 PRO A CA 1
ATOM 1505 C C . PRO A 1 187 ? 7.874 1.940 17.755 1.00 84.00 187 PRO A C 1
ATOM 1507 O O . PRO A 1 187 ? 7.721 1.650 16.564 1.00 84.00 187 PRO A O 1
ATOM 1510 N N . PRO A 1 188 ? 9.103 2.141 18.265 1.00 78.19 188 PRO A N 1
ATOM 1511 C CA . PRO A 1 188 ? 10.305 1.870 17.492 1.00 78.19 188 PRO A CA 1
ATOM 1512 C C . PRO A 1 188 ? 10.341 0.395 17.089 1.00 78.19 188 PRO A C 1
ATOM 1514 O O . PRO A 1 188 ? 10.192 -0.486 17.936 1.00 78.19 188 PRO A O 1
ATOM 1517 N N . ASN A 1 189 ? 10.569 0.113 15.808 1.00 78.25 189 ASN A N 1
ATOM 1518 C CA . ASN A 1 189 ? 10.669 -1.256 15.323 1.00 78.25 189 ASN A CA 1
ATOM 1519 C C . ASN A 1 189 ? 11.728 -1.350 14.219 1.00 78.25 189 ASN A C 1
ATOM 1521 O O . ASN A 1 189 ? 11.665 -0.642 13.218 1.00 78.25 189 ASN A O 1
ATOM 1525 N N . SER A 1 190 ? 12.709 -2.231 14.409 1.00 68.56 190 SER A N 1
ATOM 1526 C CA . SER A 1 190 ? 13.790 -2.486 13.449 1.00 68.56 190 SER A CA 1
ATOM 1527 C C . SER A 1 190 ? 13.379 -3.417 12.301 1.00 68.56 190 SER A C 1
ATOM 1529 O O . SER A 1 190 ? 14.174 -3.678 11.401 1.00 68.56 190 SER A O 1
ATOM 1531 N N . SER A 1 191 ? 12.141 -3.922 12.308 1.00 71.62 191 SER A N 1
ATOM 1532 C CA . SER A 1 191 ? 11.633 -4.899 11.336 1.00 71.62 191 SER A CA 1
ATOM 1533 C C . SER A 1 191 ? 11.152 -4.278 10.021 1.00 71.62 191 SER A C 1
ATOM 1535 O O . SER A 1 191 ? 10.588 -4.990 9.189 1.00 71.62 191 SER A O 1
ATOM 1537 N N . TYR A 1 192 ? 11.350 -2.975 9.811 1.00 74.56 192 TYR A N 1
ATOM 1538 C CA . TYR A 1 192 ? 11.004 -2.271 8.576 1.00 74.56 192 TYR A CA 1
ATOM 1539 C C . TYR A 1 192 ? 12.062 -1.215 8.200 1.00 74.56 192 TYR A C 1
ATOM 1541 O O . TYR A 1 192 ? 12.802 -0.755 9.068 1.00 74.56 192 TYR A O 1
ATOM 1549 N N . PRO A 1 19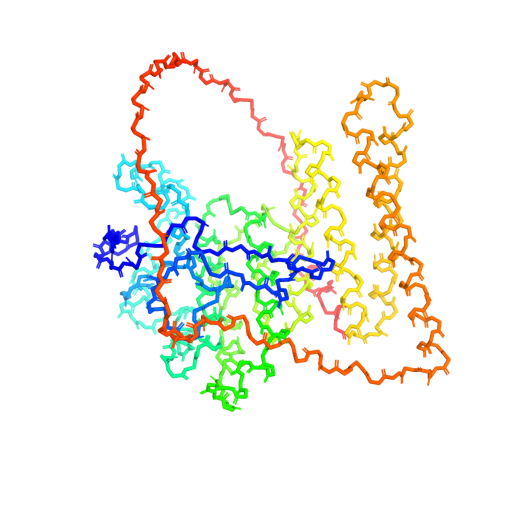3 ? 12.167 -0.836 6.908 1.00 76.38 193 PRO A N 1
ATOM 1550 C CA . PRO A 1 193 ? 13.312 -0.080 6.385 1.00 76.38 193 PRO A CA 1
ATOM 1551 C C . PRO A 1 193 ? 13.325 1.386 6.823 1.00 76.38 193 PRO A C 1
ATOM 1553 O O . PRO A 1 193 ? 14.377 2.018 6.837 1.00 76.38 193 PRO A O 1
ATOM 1556 N N . LEU A 1 194 ? 12.150 1.926 7.136 1.00 86.50 194 LEU A N 1
ATOM 1557 C CA . LEU A 1 194 ? 11.946 3.253 7.695 1.00 86.50 194 LEU A CA 1
ATOM 1558 C C . LEU A 1 194 ? 10.656 3.250 8.525 1.00 86.50 194 LEU A C 1
ATOM 1560 O O . LEU A 1 194 ? 9.791 2.405 8.272 1.00 86.50 194 LEU A O 1
ATOM 1564 N N . PRO A 1 195 ? 10.495 4.180 9.481 1.00 86.75 195 PRO A N 1
ATOM 1565 C CA . PRO A 1 195 ? 9.216 4.405 10.140 1.00 86.75 195 PRO A CA 1
ATOM 1566 C C . PRO A 1 195 ? 8.114 4.697 9.108 1.00 86.75 195 PRO A C 1
ATOM 1568 O O . PRO A 1 195 ? 8.337 5.499 8.193 1.00 86.75 195 PRO A O 1
ATOM 1571 N N . PRO A 1 196 ? 6.935 4.062 9.217 1.00 90.62 196 PRO A N 1
ATOM 1572 C CA . PRO A 1 196 ? 5.813 4.409 8.359 1.00 90.62 196 PRO A CA 1
ATOM 1573 C C . PRO A 1 196 ? 5.394 5.835 8.688 1.00 90.62 196 PRO A C 1
ATOM 1575 O O . PRO A 1 196 ? 5.265 6.164 9.860 1.00 90.62 196 PRO A O 1
ATOM 1578 N N . GLY A 1 197 ? 5.173 6.664 7.673 1.00 91.31 197 GLY A N 1
ATOM 1579 C CA . GLY A 1 197 ? 4.741 8.050 7.843 1.00 91.31 197 GLY A CA 1
ATOM 1580 C C . GLY A 1 197 ? 3.476 8.373 7.059 1.00 91.31 197 GLY A C 1
ATOM 1581 O O . GLY A 1 197 ? 2.775 7.488 6.559 1.00 91.31 197 GLY A O 1
ATOM 1582 N N . VAL A 1 198 ? 3.169 9.660 6.949 1.00 93.00 198 VAL A N 1
ATOM 1583 C CA . VAL A 1 198 ? 1.922 10.133 6.346 1.00 93.00 198 VAL A CA 1
ATOM 1584 C C . VAL A 1 198 ? 2.192 10.750 4.974 1.00 93.00 198 VAL A C 1
ATOM 1586 O O . VAL A 1 198 ? 2.774 11.822 4.862 1.00 93.00 198 VAL A O 1
ATOM 1589 N N . ALA A 1 199 ? 1.745 10.079 3.913 1.00 94.19 199 ALA A N 1
ATOM 1590 C CA . ALA A 1 199 ? 1.818 10.560 2.537 1.00 94.19 199 ALA A CA 1
ATOM 1591 C C . ALA A 1 199 ? 0.574 11.372 2.126 1.00 94.19 199 ALA A C 1
ATOM 1593 O O . ALA A 1 199 ? -0.565 10.890 2.158 1.00 94.19 199 ALA A O 1
ATOM 1594 N N . THR A 1 200 ? 0.806 12.595 1.654 1.00 93.31 200 THR A N 1
ATOM 1595 C CA . THR A 1 200 ? -0.239 13.553 1.246 1.00 93.31 200 THR A CA 1
ATOM 1596 C C . THR A 1 200 ? -0.505 13.581 -0.264 1.00 93.31 200 THR A C 1
ATOM 1598 O O . THR A 1 200 ? -1.299 14.394 -0.735 1.00 93.31 200 THR A O 1
ATOM 1601 N N . ASN A 1 201 ? 0.164 12.724 -1.042 1.00 93.31 201 ASN A N 1
ATOM 1602 C CA . ASN A 1 201 ? 0.025 12.631 -2.498 1.00 93.31 201 ASN A CA 1
ATOM 1603 C C . ASN A 1 201 ? 0.444 11.243 -3.034 1.00 93.31 201 ASN A C 1
ATOM 1605 O O . ASN A 1 201 ? 0.988 10.420 -2.290 1.00 93.31 201 ASN A O 1
ATOM 1609 N N . GLU A 1 202 ? 0.208 11.000 -4.334 1.00 95.25 202 GLU A N 1
ATOM 1610 C CA . GLU A 1 202 ? 0.546 9.737 -5.019 1.00 95.25 202 GLU A CA 1
ATOM 1611 C C . GLU A 1 202 ? 2.042 9.405 -4.898 1.00 95.25 202 GLU A C 1
ATOM 1613 O O . GLU A 1 202 ? 2.390 8.295 -4.503 1.00 95.25 202 GLU A O 1
ATOM 1618 N N . VAL A 1 203 ? 2.930 10.365 -5.178 1.00 96.62 203 VAL A N 1
ATOM 1619 C CA . VAL A 1 203 ? 4.390 10.153 -5.188 1.00 96.62 203 VAL A CA 1
ATOM 1620 C C . VAL A 1 203 ? 4.902 9.708 -3.820 1.00 96.62 203 VAL A C 1
ATOM 1622 O O . VAL A 1 203 ? 5.619 8.712 -3.725 1.00 96.62 203 VAL A O 1
ATOM 1625 N N . GLY A 1 204 ? 4.507 10.402 -2.751 1.00 95.88 204 GLY A N 1
ATOM 1626 C CA . GLY A 1 204 ? 4.889 10.050 -1.385 1.00 95.88 204 GLY A CA 1
ATOM 1627 C C . GLY A 1 204 ? 4.427 8.641 -1.018 1.00 95.88 204 GLY A C 1
ATOM 1628 O O . GLY A 1 204 ? 5.206 7.848 -0.492 1.00 95.88 204 GLY A O 1
ATOM 1629 N N . ALA A 1 205 ? 3.187 8.289 -1.368 1.00 97.31 205 ALA A N 1
ATOM 1630 C CA . ALA A 1 205 ? 2.643 6.962 -1.106 1.00 97.31 205 ALA A CA 1
ATOM 1631 C C . ALA A 1 205 ? 3.381 5.871 -1.905 1.00 97.31 205 ALA A C 1
ATOM 1633 O O . ALA A 1 205 ? 3.733 4.835 -1.342 1.00 97.31 205 ALA A O 1
ATOM 1634 N N . LEU A 1 206 ? 3.710 6.112 -3.180 1.00 97.81 206 LEU A N 1
ATOM 1635 C CA . LEU A 1 206 ? 4.516 5.189 -3.989 1.00 97.81 206 LEU A CA 1
ATOM 1636 C C . LEU A 1 206 ? 5.934 5.012 -3.430 1.00 97.81 206 LEU A C 1
ATOM 1638 O O . LEU A 1 206 ? 6.437 3.888 -3.405 1.00 97.81 206 LEU A O 1
ATOM 1642 N N . ARG A 1 207 ? 6.571 6.082 -2.934 1.00 96.12 207 ARG A N 1
ATOM 1643 C CA . ARG A 1 207 ? 7.900 6.012 -2.301 1.00 96.12 207 ARG A CA 1
ATOM 1644 C C . ARG A 1 207 ? 7.874 5.133 -1.044 1.00 96.12 207 ARG A C 1
ATOM 1646 O O . ARG A 1 207 ? 8.736 4.261 -0.911 1.00 96.12 207 ARG A O 1
ATOM 1653 N N . TYR A 1 208 ? 6.859 5.274 -0.183 1.00 96.62 208 TYR A N 1
ATOM 1654 C CA . TYR A 1 208 ? 6.660 4.359 0.948 1.00 96.62 208 TYR A CA 1
ATOM 1655 C C . TYR A 1 208 ? 6.408 2.921 0.482 1.00 96.62 208 TYR A C 1
ATOM 1657 O O . TYR A 1 208 ? 7.087 2.002 0.942 1.00 96.62 208 TYR A O 1
ATOM 1665 N N . ALA A 1 209 ? 5.477 2.710 -0.456 1.00 96.88 209 ALA A N 1
ATOM 1666 C CA . ALA A 1 209 ? 5.156 1.380 -0.971 1.00 96.88 209 ALA A CA 1
ATOM 1667 C C . ALA A 1 209 ? 6.407 0.661 -1.496 1.00 96.88 209 ALA A C 1
ATOM 1669 O O . ALA A 1 209 ? 6.676 -0.479 -1.117 1.00 96.88 209 ALA A O 1
ATOM 1670 N N . MET A 1 210 ? 7.205 1.356 -2.310 1.00 95.25 210 MET A N 1
ATOM 1671 C CA . MET A 1 210 ? 8.456 0.855 -2.867 1.00 95.25 210 MET A CA 1
ATOM 1672 C C . MET A 1 210 ? 9.452 0.467 -1.772 1.00 95.25 210 MET A C 1
ATOM 1674 O O . MET A 1 210 ? 9.960 -0.651 -1.792 1.00 95.25 210 MET A O 1
ATOM 1678 N N . ALA A 1 211 ? 9.694 1.338 -0.789 1.00 93.69 211 ALA A N 1
ATOM 1679 C CA . ALA A 1 211 ? 10.637 1.050 0.289 1.00 93.69 211 ALA A CA 1
ATOM 1680 C C . ALA A 1 211 ? 10.227 -0.190 1.104 1.00 93.69 211 ALA A C 1
ATOM 1682 O O . ALA A 1 211 ? 11.048 -1.078 1.342 1.00 93.69 211 ALA A O 1
ATOM 1683 N N . TYR A 1 212 ? 8.948 -0.305 1.474 1.00 94.00 212 TYR A N 1
ATOM 1684 C CA . TYR A 1 212 ? 8.448 -1.476 2.198 1.00 94.00 212 TYR A CA 1
ATOM 1685 C C . TYR A 1 212 ? 8.459 -2.754 1.353 1.00 94.00 212 TYR A C 1
ATOM 1687 O O . TYR A 1 212 ? 8.761 -3.822 1.888 1.00 94.00 212 TYR A O 1
ATOM 1695 N N . PHE A 1 213 ? 8.175 -2.677 0.049 1.00 93.56 213 PHE A N 1
ATOM 1696 C CA . PHE A 1 213 ? 8.298 -3.830 -0.843 1.00 93.56 213 PHE A CA 1
ATOM 1697 C C . PHE A 1 213 ? 9.753 -4.270 -1.030 1.00 93.56 213 PHE A C 1
ATOM 1699 O O . PHE A 1 213 ? 10.011 -5.470 -0.984 1.00 93.56 213 PHE A O 1
ATOM 1706 N N . GLU A 1 214 ? 10.700 -3.340 -1.180 1.00 90.62 214 GLU A N 1
ATOM 1707 C CA . GLU A 1 214 ? 12.137 -3.644 -1.246 1.00 90.62 214 GLU A CA 1
ATOM 1708 C C . GLU A 1 214 ? 12.626 -4.323 0.040 1.00 90.62 214 GLU A C 1
ATOM 1710 O O . GLU A 1 214 ? 13.397 -5.281 -0.009 1.00 90.62 214 GLU A O 1
ATOM 1715 N N . TRP A 1 215 ? 12.170 -3.860 1.204 1.00 89.19 215 TRP A N 1
ATOM 1716 C CA . TRP A 1 215 ? 12.504 -4.507 2.469 1.00 89.19 215 TRP A CA 1
ATOM 1717 C C . TRP A 1 215 ? 11.879 -5.886 2.604 1.00 89.19 215 TRP A C 1
ATOM 1719 O O . TRP A 1 215 ? 12.578 -6.840 2.936 1.00 89.19 215 TRP A O 1
ATOM 1729 N N . ASN A 1 216 ? 10.584 -5.999 2.296 1.00 86.31 216 ASN A N 1
ATOM 1730 C CA . ASN A 1 216 ? 9.888 -7.277 2.272 1.00 86.31 216 ASN A CA 1
ATOM 1731 C C . ASN A 1 216 ? 10.616 -8.256 1.346 1.00 86.31 216 ASN A C 1
ATOM 1733 O O . ASN A 1 216 ? 10.829 -9.395 1.717 1.00 86.31 216 ASN A O 1
ATOM 1737 N N . PHE A 1 217 ? 11.075 -7.802 0.181 1.00 84.56 217 PHE A N 1
ATOM 1738 C CA . PHE A 1 217 ? 11.874 -8.607 -0.736 1.00 84.56 217 PHE A CA 1
ATOM 1739 C C . PHE A 1 217 ? 13.167 -9.133 -0.096 1.00 84.56 217 PHE A C 1
ATOM 1741 O O . PHE A 1 217 ? 13.463 -10.319 -0.203 1.00 84.56 217 PHE A O 1
ATOM 1748 N N . ARG A 1 218 ? 13.917 -8.279 0.613 1.00 81.69 218 ARG A N 1
ATOM 1749 C CA . ARG A 1 218 ? 15.168 -8.670 1.290 1.00 81.69 218 ARG A CA 1
ATOM 1750 C C . ARG A 1 218 ? 14.951 -9.652 2.441 1.00 81.69 218 ARG A C 1
ATOM 1752 O O . ARG A 1 218 ? 15.856 -10.425 2.739 1.00 81.69 218 ARG A O 1
ATOM 1759 N N . SER A 1 219 ? 13.793 -9.607 3.097 1.00 72.94 219 SER A N 1
ATOM 1760 C CA . SER A 1 219 ? 13.468 -10.473 4.235 1.00 72.94 219 SER A CA 1
ATOM 1761 C C . SER A 1 219 ? 12.785 -11.790 3.847 1.00 72.94 219 SER A C 1
ATOM 1763 O O . SER A 1 219 ? 12.592 -12.647 4.711 1.00 72.94 219 SER A O 1
ATOM 1765 N N . LEU A 1 220 ? 12.459 -12.003 2.566 1.00 70.19 220 LEU A N 1
ATOM 1766 C CA . LEU A 1 220 ? 11.937 -13.278 2.070 1.00 70.19 220 LEU A CA 1
ATOM 1767 C C . LEU A 1 220 ? 13.056 -14.332 2.015 1.00 70.19 220 LEU A C 1
ATOM 1769 O O . LEU A 1 220 ? 13.794 -14.427 1.040 1.00 70.19 220 LEU A O 1
ATOM 1773 N N . SER A 1 221 ? 13.158 -15.168 3.049 1.00 54.56 221 SER A N 1
ATOM 1774 C CA . SER A 1 221 ? 14.120 -16.282 3.117 1.00 54.56 221 SER A CA 1
ATOM 1775 C C . SER A 1 221 ? 13.630 -17.583 2.458 1.00 54.56 221 SER A C 1
ATOM 1777 O O . SER A 1 221 ? 14.391 -18.543 2.359 1.00 54.56 221 SER A O 1
ATOM 1779 N N . SER A 1 222 ? 12.376 -17.636 1.995 1.00 60.25 222 SER A N 1
ATOM 1780 C CA . SER A 1 222 ? 11.730 -18.867 1.504 1.00 60.25 222 SER A CA 1
ATOM 1781 C C . SER A 1 222 ? 10.673 -18.649 0.410 1.00 60.25 222 SER A C 1
ATOM 1783 O O . SER A 1 222 ? 9.857 -19.536 0.154 1.00 60.25 222 SER A O 1
ATOM 1785 N N . ALA A 1 223 ? 10.652 -17.478 -0.235 1.00 66.94 223 ALA A N 1
ATOM 1786 C CA . ALA A 1 223 ? 9.698 -17.220 -1.312 1.00 66.94 223 ALA A CA 1
ATOM 1787 C C . ALA A 1 223 ? 9.961 -18.120 -2.524 1.00 66.94 223 ALA A C 1
ATOM 1789 O O . ALA A 1 223 ? 11.107 -18.431 -2.853 1.00 66.94 223 ALA A O 1
ATOM 1790 N N . SER A 1 224 ? 8.889 -18.501 -3.220 1.00 80.94 224 SER A N 1
ATOM 1791 C CA . SER A 1 224 ? 9.034 -19.128 -4.528 1.00 80.94 224 SER A CA 1
ATOM 1792 C C . SER A 1 224 ? 9.707 -18.144 -5.495 1.00 80.94 224 SER A C 1
ATOM 1794 O O . SER A 1 224 ? 9.493 -16.932 -5.408 1.00 80.94 224 SER A O 1
ATOM 1796 N N . TYR A 1 225 ? 10.485 -18.651 -6.458 1.00 82.31 225 TYR A N 1
ATOM 1797 C CA . TYR A 1 225 ? 11.065 -17.807 -7.511 1.00 82.31 225 TYR A CA 1
ATOM 1798 C C . TYR A 1 225 ? 9.997 -16.979 -8.242 1.00 82.31 225 TYR A C 1
ATOM 1800 O O . TYR A 1 225 ? 10.269 -15.868 -8.687 1.00 82.31 225 TYR A O 1
ATOM 1808 N N . GLU A 1 226 ? 8.772 -17.499 -8.359 1.00 82.81 226 GLU A N 1
ATOM 1809 C CA . GLU A 1 226 ? 7.654 -16.783 -8.973 1.00 82.81 226 GLU A CA 1
ATOM 1810 C C . GLU A 1 226 ? 7.236 -15.554 -8.159 1.00 82.81 226 GLU A C 1
ATOM 1812 O O . GLU A 1 226 ? 7.100 -14.468 -8.726 1.00 82.81 226 GLU A O 1
ATOM 1817 N N . ASP A 1 227 ? 7.081 -15.696 -6.842 1.00 84.75 227 ASP A N 1
ATOM 1818 C CA . ASP A 1 227 ? 6.728 -14.578 -5.962 1.00 84.75 227 ASP A CA 1
ATOM 1819 C C . ASP A 1 227 ? 7.841 -13.529 -5.918 1.00 84.75 227 ASP A C 1
ATOM 1821 O O . ASP A 1 227 ? 7.564 -12.328 -5.954 1.00 84.75 227 ASP A O 1
ATOM 1825 N N . GLU A 1 228 ? 9.098 -13.984 -5.910 1.00 86.62 228 GLU A N 1
ATOM 1826 C CA . GLU A 1 228 ? 10.279 -13.125 -5.988 1.00 86.62 228 GLU A CA 1
ATOM 1827 C C . GLU A 1 228 ? 10.251 -12.278 -7.273 1.00 86.62 228 GLU A C 1
ATOM 1829 O O . GLU A 1 228 ? 10.338 -11.048 -7.225 1.00 86.62 228 GLU A O 1
ATOM 1834 N N . MET A 1 229 ? 10.057 -12.917 -8.431 1.00 87.69 229 MET A N 1
ATOM 1835 C CA . MET A 1 229 ? 10.008 -12.233 -9.727 1.00 87.69 229 MET A CA 1
ATOM 1836 C C . MET A 1 229 ? 8.827 -11.281 -9.847 1.00 87.69 229 MET A C 1
ATOM 1838 O O . MET A 1 229 ? 8.992 -10.149 -10.303 1.00 87.69 229 MET A O 1
ATOM 1842 N N . ARG A 1 230 ? 7.643 -11.701 -9.399 1.00 88.94 230 ARG A N 1
ATOM 1843 C CA . ARG A 1 230 ? 6.453 -10.851 -9.417 1.00 88.94 230 ARG A CA 1
ATOM 1844 C C . ARG A 1 230 ? 6.648 -9.598 -8.562 1.00 88.94 230 ARG A C 1
ATOM 1846 O O . ARG A 1 230 ? 6.237 -8.517 -8.981 1.00 88.94 230 ARG A O 1
ATOM 1853 N N . LEU A 1 231 ? 7.264 -9.732 -7.386 1.00 91.31 231 LEU A N 1
ATOM 1854 C CA . LEU A 1 231 ? 7.541 -8.597 -6.510 1.00 91.31 231 LEU A CA 1
ATOM 1855 C C . LEU A 1 231 ? 8.572 -7.642 -7.129 1.00 91.31 231 LEU A C 1
ATOM 1857 O O . LEU A 1 231 ? 8.358 -6.435 -7.100 1.00 91.31 231 LEU A O 1
ATOM 1861 N N . MET A 1 232 ? 9.637 -8.156 -7.749 1.00 91.31 232 MET A N 1
ATOM 1862 C CA . MET A 1 232 ? 10.623 -7.318 -8.449 1.00 91.31 232 MET A CA 1
ATOM 1863 C C . MET A 1 232 ? 10.011 -6.517 -9.599 1.00 91.31 232 MET A C 1
ATOM 1865 O O . MET A 1 232 ? 10.262 -5.318 -9.705 1.00 91.31 232 MET A O 1
ATOM 1869 N N . VAL A 1 233 ? 9.179 -7.159 -10.429 1.00 93.69 233 VAL A N 1
ATOM 1870 C CA . VAL A 1 233 ? 8.463 -6.474 -11.517 1.00 93.69 233 VAL A CA 1
ATOM 1871 C C . VAL A 1 233 ? 7.601 -5.348 -10.953 1.00 93.69 233 VAL A C 1
ATOM 1873 O O . VAL A 1 233 ? 7.691 -4.223 -11.430 1.00 93.69 233 VAL A O 1
ATOM 1876 N N . LEU A 1 234 ? 6.838 -5.616 -9.890 1.00 95.69 234 LEU A N 1
ATOM 1877 C CA . LEU A 1 234 ? 6.015 -4.598 -9.237 1.00 95.69 234 LEU A CA 1
ATOM 1878 C C . LEU A 1 234 ? 6.848 -3.413 -8.723 1.00 95.69 234 LEU A C 1
ATOM 1880 O O . LEU A 1 234 ? 6.487 -2.265 -8.962 1.00 95.69 234 LEU A O 1
ATOM 1884 N N . ILE A 1 235 ? 7.967 -3.674 -8.041 1.00 95.50 235 ILE A N 1
ATOM 1885 C CA . ILE A 1 235 ? 8.853 -2.618 -7.525 1.00 95.50 235 ILE A CA 1
ATOM 1886 C C . ILE A 1 235 ? 9.404 -1.765 -8.679 1.00 95.50 235 ILE A C 1
ATOM 1888 O O . ILE A 1 235 ? 9.426 -0.538 -8.575 1.00 95.50 235 ILE A O 1
ATOM 1892 N N . ALA A 1 236 ? 9.809 -2.388 -9.790 1.00 96.56 236 ALA A N 1
ATOM 1893 C CA . ALA A 1 236 ? 10.302 -1.676 -10.968 1.00 96.56 236 ALA A CA 1
ATOM 1894 C C . ALA A 1 236 ? 9.218 -0.801 -11.625 1.00 96.56 236 ALA A C 1
ATOM 1896 O O . ALA A 1 236 ? 9.497 0.345 -11.974 1.00 96.56 236 ALA A O 1
ATOM 1897 N N . GLU A 1 237 ? 7.978 -1.289 -11.730 1.00 97.19 237 GLU A N 1
ATOM 1898 C CA . GLU A 1 237 ? 6.849 -0.502 -12.252 1.00 97.19 237 GLU A CA 1
ATOM 1899 C C . GLU A 1 237 ? 6.466 0.664 -11.331 1.00 97.19 237 GLU A C 1
ATOM 1901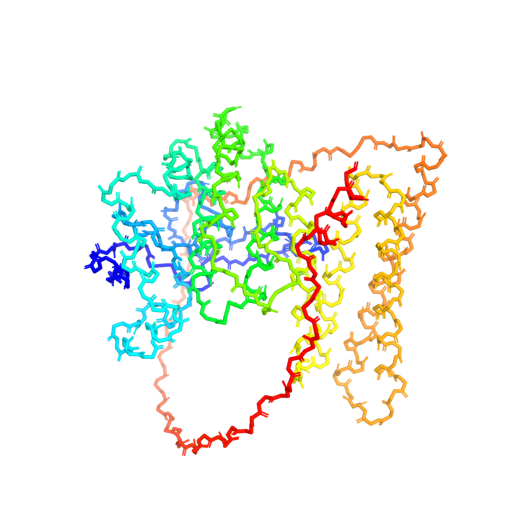 O O . GLU A 1 237 ? 6.176 1.760 -11.811 1.00 97.19 237 GLU A O 1
ATOM 1906 N N . ILE A 1 238 ? 6.540 0.482 -10.008 1.00 97.50 238 ILE A N 1
ATOM 1907 C CA . ILE A 1 238 ? 6.382 1.595 -9.060 1.00 97.50 238 ILE A CA 1
ATOM 1908 C C . ILE A 1 238 ? 7.485 2.639 -9.292 1.00 97.50 238 ILE A C 1
ATOM 1910 O O . ILE A 1 238 ? 7.191 3.830 -9.369 1.00 97.50 238 ILE A O 1
ATOM 1914 N N . GLY A 1 239 ? 8.739 2.209 -9.468 1.00 97.06 239 GLY A N 1
ATOM 1915 C CA . GLY A 1 239 ? 9.860 3.098 -9.789 1.00 97.06 239 GLY A CA 1
ATOM 1916 C C . GLY A 1 239 ? 9.671 3.858 -11.108 1.00 97.06 239 GLY A C 1
ATOM 1917 O O . GLY A 1 239 ? 9.933 5.060 -11.163 1.00 97.06 239 GLY A O 1
ATOM 1918 N N . TYR A 1 240 ? 9.155 3.190 -12.146 1.00 97.06 240 TYR A N 1
ATOM 1919 C CA . TYR A 1 240 ? 8.755 3.835 -13.402 1.00 97.06 240 TYR A CA 1
ATOM 1920 C C . TYR A 1 240 ? 7.746 4.954 -13.140 1.00 97.06 240 TYR A C 1
ATOM 1922 O O . TYR A 1 240 ? 7.939 6.079 -13.597 1.00 97.06 240 TYR A O 1
ATOM 1930 N N . ARG A 1 241 ? 6.678 4.649 -12.393 1.00 96.31 241 ARG A N 1
ATOM 1931 C CA . ARG A 1 241 ? 5.584 5.589 -12.135 1.00 96.31 241 ARG A CA 1
ATOM 1932 C C . ARG A 1 241 ? 6.039 6.786 -11.310 1.00 96.31 241 ARG A C 1
ATOM 1934 O O . ARG A 1 241 ? 5.641 7.906 -11.606 1.00 96.31 241 ARG A O 1
ATOM 1941 N N . VAL A 1 242 ? 6.893 6.574 -10.310 1.00 97.06 242 VAL A N 1
ATOM 1942 C CA . VAL A 1 242 ? 7.477 7.678 -9.538 1.00 97.06 242 VAL A CA 1
ATOM 1943 C C . VAL A 1 242 ? 8.219 8.631 -10.475 1.00 97.06 242 VAL A C 1
ATOM 1945 O O . VAL A 1 242 ? 7.907 9.817 -10.482 1.00 97.06 242 VAL A O 1
ATOM 1948 N N . TYR A 1 243 ? 9.104 8.120 -11.338 1.00 96.50 243 TYR A N 1
ATOM 1949 C CA . TYR A 1 243 ? 9.792 8.969 -12.313 1.00 96.50 243 TYR A CA 1
ATOM 1950 C C . TYR A 1 243 ? 8.823 9.646 -13.292 1.00 96.50 243 TYR A C 1
ATOM 1952 O O . TYR A 1 243 ? 8.976 10.827 -13.606 1.00 96.50 243 TYR A O 1
ATOM 1960 N N . GLU A 1 244 ? 7.804 8.932 -13.769 1.00 94.25 244 GLU A N 1
ATOM 1961 C CA . GLU A 1 244 ? 6.758 9.497 -14.624 1.00 94.25 244 GLU A CA 1
ATOM 1962 C C . GLU A 1 244 ? 6.039 10.680 -13.960 1.00 94.25 244 GLU A C 1
ATOM 1964 O O . GLU A 1 244 ? 5.684 11.633 -14.644 1.00 94.25 244 GLU A O 1
ATOM 1969 N N . LEU A 1 245 ? 5.882 10.689 -12.642 1.00 94.12 245 LEU A N 1
ATOM 1970 C CA . LEU A 1 245 ? 5.237 11.795 -11.937 1.00 94.12 245 LEU A CA 1
ATOM 1971 C C . LEU A 1 245 ? 6.197 12.940 -11.595 1.00 94.12 245 LEU A C 1
ATOM 1973 O O . LEU A 1 245 ? 5.790 14.099 -11.643 1.00 94.12 245 LEU A O 1
ATOM 1977 N N . THR A 1 246 ? 7.450 12.641 -11.247 1.00 95.06 246 THR A N 1
ATOM 1978 C CA . THR A 1 246 ? 8.389 13.644 -10.710 1.00 95.06 246 THR A CA 1
ATOM 1979 C C . THR A 1 246 ? 9.284 14.272 -11.769 1.00 95.06 246 THR A C 1
ATOM 1981 O O . THR A 1 246 ? 9.656 15.436 -11.656 1.00 95.06 246 THR A O 1
ATOM 1984 N N . ASN A 1 247 ? 9.639 13.513 -12.810 1.00 93.75 247 ASN A N 1
ATOM 1985 C CA . ASN A 1 247 ? 10.708 13.860 -13.747 1.00 93.75 247 ASN A CA 1
ATOM 1986 C C . ASN A 1 247 ? 12.070 14.138 -13.076 1.00 93.75 247 ASN A C 1
ATOM 1988 O O . ASN A 1 247 ? 12.910 14.860 -13.613 1.00 93.75 247 ASN A O 1
ATOM 1992 N N . GLU A 1 248 ? 12.318 13.555 -11.908 1.00 94.62 248 GLU A N 1
ATOM 1993 C CA . GLU A 1 248 ? 13.590 13.719 -11.209 1.00 94.62 248 GLU A CA 1
ATOM 1994 C C . GLU A 1 248 ? 14.630 12.713 -11.714 1.00 94.62 248 GLU A C 1
ATOM 1996 O O . GLU A 1 248 ? 14.358 11.520 -11.858 1.00 94.62 248 GLU A O 1
ATOM 2001 N N . ASP A 1 249 ? 15.862 13.173 -11.942 1.00 94.50 249 ASP A N 1
ATOM 2002 C CA . ASP A 1 249 ? 16.950 12.303 -12.405 1.00 94.50 249 ASP A CA 1
ATOM 2003 C C . ASP A 1 249 ? 17.271 11.192 -11.399 1.00 94.50 249 ASP A C 1
ATOM 2005 O O . ASP A 1 249 ? 17.560 10.064 -11.799 1.00 94.50 249 ASP A O 1
ATOM 2009 N N . ASN A 1 250 ? 17.161 11.475 -10.100 1.00 95.88 250 ASN A N 1
ATOM 2010 C CA . ASN A 1 250 ? 17.345 10.473 -9.051 1.00 95.88 250 ASN A CA 1
ATOM 2011 C C . ASN A 1 250 ? 16.308 9.343 -9.161 1.00 95.88 250 ASN A C 1
ATOM 2013 O O . ASN A 1 250 ? 16.667 8.167 -9.070 1.00 95.88 250 ASN A O 1
ATOM 2017 N N . ASP A 1 251 ? 15.045 9.685 -9.429 1.00 95.19 251 ASP A N 1
ATOM 2018 C CA . ASP A 1 251 ? 13.971 8.708 -9.617 1.00 95.19 251 ASP A CA 1
ATOM 2019 C C . ASP A 1 251 ? 14.163 7.905 -10.911 1.00 95.19 251 ASP A C 1
ATOM 2021 O O . ASP A 1 251 ? 13.960 6.688 -10.916 1.00 95.19 251 ASP A O 1
ATOM 2025 N N . PHE A 1 252 ? 14.651 8.538 -11.985 1.00 96.81 252 PHE A N 1
ATOM 2026 C CA . PHE A 1 252 ? 15.041 7.825 -13.205 1.00 96.81 252 PHE A CA 1
ATOM 2027 C C . PHE A 1 252 ? 16.150 6.802 -12.937 1.00 96.81 252 PHE A C 1
ATOM 2029 O O . PHE A 1 252 ? 16.016 5.637 -13.314 1.00 96.81 252 PHE A O 1
ATOM 2036 N N . GLN A 1 253 ? 17.237 7.213 -12.275 1.00 97.12 253 GLN A N 1
ATOM 2037 C CA . GLN A 1 253 ? 18.364 6.327 -11.958 1.00 97.12 253 GLN A CA 1
ATOM 2038 C C . GLN A 1 253 ? 17.925 5.164 -11.064 1.00 97.12 253 GLN A C 1
ATOM 2040 O O . GLN A 1 253 ? 18.326 4.014 -11.285 1.00 97.12 253 GLN A O 1
ATOM 2045 N N . LYS A 1 254 ? 17.053 5.438 -10.084 1.00 95.38 254 LYS A N 1
ATOM 2046 C CA . LYS A 1 254 ? 16.471 4.405 -9.227 1.00 95.38 254 LYS A CA 1
ATOM 2047 C C . LYS A 1 254 ? 15.618 3.427 -10.037 1.00 95.38 254 LYS A C 1
ATOM 2049 O O . LYS A 1 254 ? 15.864 2.223 -9.969 1.00 95.38 254 LYS A O 1
ATOM 2054 N N . GLY A 1 255 ? 14.687 3.918 -10.857 1.00 95.06 255 GLY A N 1
ATOM 2055 C CA . GLY A 1 255 ? 13.867 3.087 -11.743 1.00 95.06 255 GLY A CA 1
ATOM 2056 C C . GLY A 1 255 ? 14.714 2.231 -12.690 1.00 95.06 255 GLY A C 1
ATOM 2057 O O . GLY A 1 255 ? 14.526 1.017 -12.775 1.00 95.06 255 GLY A O 1
ATOM 2058 N N . GLN A 1 256 ? 15.720 2.824 -13.338 1.00 96.50 256 GLN A N 1
ATOM 2059 C CA . GLN A 1 256 ? 16.640 2.115 -14.231 1.00 96.50 256 GLN A CA 1
ATOM 2060 C C . GLN A 1 256 ? 17.408 1.002 -13.504 1.00 96.50 256 GLN A C 1
ATOM 2062 O O . GLN A 1 256 ? 17.573 -0.098 -14.047 1.00 96.50 256 GLN A O 1
ATOM 2067 N N . THR A 1 257 ? 17.857 1.266 -12.276 1.00 96.56 257 THR A N 1
ATOM 2068 C CA . THR A 1 257 ? 18.542 0.279 -11.434 1.00 96.56 257 THR A CA 1
ATOM 2069 C C . THR A 1 257 ? 17.616 -0.882 -11.076 1.00 96.56 257 THR A C 1
ATOM 2071 O O . THR A 1 257 ? 18.026 -2.038 -11.181 1.00 96.56 257 THR A O 1
ATOM 2074 N N . LEU A 1 258 ? 16.355 -0.599 -10.732 1.00 95.19 258 LEU A N 1
ATOM 2075 C CA . LEU A 1 258 ? 15.347 -1.617 -10.424 1.00 95.19 258 LEU A CA 1
ATOM 2076 C C . LEU A 1 258 ? 15.051 -2.513 -11.632 1.00 95.19 258 LEU A C 1
ATOM 2078 O O . LEU A 1 258 ? 15.095 -3.739 -11.501 1.00 95.19 258 LEU A O 1
ATOM 2082 N N . PHE A 1 259 ? 14.830 -1.939 -12.821 1.00 96.38 259 PHE A N 1
ATOM 2083 C CA . PHE A 1 259 ? 14.646 -2.728 -14.046 1.00 96.38 259 PHE A CA 1
ATOM 2084 C C . PHE A 1 259 ? 15.878 -3.582 -14.352 1.00 96.38 259 PHE A C 1
ATOM 2086 O O . PHE A 1 259 ? 15.756 -4.779 -14.609 1.00 96.38 259 PHE A O 1
ATOM 2093 N N . SER A 1 260 ? 17.074 -2.993 -14.284 1.00 95.31 260 SER A N 1
ATOM 2094 C CA . SER A 1 260 ? 18.326 -3.695 -14.589 1.00 95.31 260 SER A CA 1
ATOM 2095 C C . SER A 1 260 ? 18.587 -4.854 -13.626 1.00 95.31 260 SER A C 1
ATOM 2097 O O . SER A 1 260 ? 18.873 -5.965 -14.074 1.00 95.31 260 SER A O 1
ATOM 2099 N N . GLY A 1 261 ? 18.426 -4.629 -12.319 1.00 93.38 261 GLY A N 1
ATOM 2100 C CA . GLY A 1 261 ? 18.572 -5.668 -11.298 1.00 93.38 261 GLY A CA 1
ATOM 2101 C C . GLY A 1 261 ? 17.547 -6.794 -11.460 1.00 93.38 261 GLY A C 1
ATOM 2102 O O . GLY A 1 261 ? 17.904 -7.972 -11.415 1.00 93.38 261 GLY A O 1
ATOM 2103 N N . SER A 1 262 ? 16.292 -6.445 -11.754 1.00 93.44 262 SER A N 1
ATOM 2104 C CA . SER A 1 262 ? 15.219 -7.421 -11.984 1.00 93.44 262 SER A CA 1
ATOM 2105 C C . SER A 1 262 ? 15.482 -8.283 -13.226 1.00 93.44 262 SER A C 1
ATOM 2107 O O . SER A 1 262 ? 15.316 -9.504 -13.185 1.00 93.44 262 SER A O 1
ATOM 2109 N N . MET A 1 263 ? 15.963 -7.680 -14.322 1.00 95.25 263 MET A N 1
ATOM 2110 C CA . MET A 1 263 ? 16.361 -8.411 -15.533 1.00 95.25 263 MET A CA 1
ATOM 2111 C C . MET A 1 263 ? 17.545 -9.347 -15.268 1.00 95.25 263 MET A C 1
ATOM 2113 O O . MET A 1 263 ? 17.525 -10.499 -15.702 1.00 95.25 263 MET A O 1
ATOM 2117 N N . GLN A 1 264 ? 18.559 -8.887 -14.527 1.00 93.88 264 GLN A N 1
ATOM 2118 C CA . GLN A 1 264 ? 19.705 -9.716 -14.143 1.00 93.88 264 GLN A CA 1
ATOM 2119 C C . GLN A 1 264 ? 19.276 -10.932 -13.319 1.00 93.88 264 GLN A C 1
ATOM 2121 O O . GLN A 1 264 ? 19.750 -12.041 -13.576 1.00 93.88 264 GLN A O 1
ATOM 2126 N N . LYS A 1 265 ? 18.343 -10.759 -12.377 1.00 91.00 265 LYS A N 1
ATOM 2127 C CA . LYS A 1 265 ? 17.808 -11.877 -11.595 1.00 91.00 265 LYS A CA 1
ATOM 2128 C C . LYS A 1 265 ? 17.018 -12.859 -12.466 1.00 91.00 265 LYS A C 1
ATOM 2130 O O . LYS A 1 265 ? 17.233 -14.063 -12.347 1.00 91.00 265 LYS A O 1
ATOM 2135 N N . CYS A 1 266 ? 16.187 -12.378 -13.393 1.00 92.75 266 CYS A N 1
ATOM 2136 C CA . CYS A 1 266 ? 15.493 -13.251 -14.350 1.00 92.75 266 CYS A CA 1
ATOM 2137 C C . CYS A 1 266 ? 16.488 -14.060 -15.199 1.00 92.75 266 CYS A C 1
ATOM 2139 O O . CYS A 1 266 ? 16.333 -15.269 -15.353 1.00 92.75 266 CYS A O 1
ATOM 2141 N N . LEU A 1 267 ? 17.552 -13.422 -15.700 1.00 94.12 267 LEU A N 1
ATOM 2142 C CA . LEU A 1 267 ? 18.619 -14.102 -16.442 1.00 94.12 267 LEU A CA 1
ATOM 2143 C C . LEU A 1 267 ? 19.358 -15.138 -15.585 1.00 94.12 267 LEU A C 1
ATOM 2145 O O . LEU A 1 267 ? 19.690 -16.209 -16.086 1.00 94.12 267 LEU A O 1
ATOM 2149 N N . SER A 1 268 ? 19.597 -14.848 -14.303 1.00 92.44 268 SER A N 1
ATOM 2150 C CA . SER A 1 268 ? 20.165 -15.811 -13.352 1.00 92.44 268 SER A CA 1
ATOM 2151 C C . SER A 1 268 ? 19.291 -17.059 -13.234 1.00 92.44 268 SER A C 1
ATOM 2153 O O . SER A 1 268 ? 19.823 -18.158 -13.345 1.00 92.44 268 SER A O 1
ATOM 2155 N N . VAL A 1 269 ? 17.972 -16.901 -13.085 1.00 91.25 269 VAL A N 1
ATOM 2156 C CA . VAL A 1 269 ? 17.029 -18.029 -12.998 1.00 91.25 269 VAL A CA 1
ATOM 2157 C C . VAL A 1 269 ? 16.983 -18.824 -14.306 1.00 91.25 269 VAL A C 1
ATOM 2159 O O . VAL A 1 269 ? 16.967 -20.047 -14.282 1.00 91.25 269 VAL A O 1
ATOM 2162 N N . ILE A 1 270 ? 17.001 -18.147 -15.459 1.00 92.94 270 ILE A N 1
ATOM 2163 C CA . ILE A 1 270 ? 16.971 -18.799 -16.781 1.00 92.94 270 ILE A CA 1
ATOM 2164 C C . ILE A 1 270 ? 18.239 -19.620 -17.047 1.00 92.94 270 ILE A C 1
ATOM 2166 O O . ILE A 1 270 ? 18.173 -20.662 -17.699 1.00 92.94 270 ILE A O 1
ATOM 2170 N N . ASN A 1 271 ? 19.392 -19.134 -16.586 1.00 92.56 271 ASN A N 1
ATOM 2171 C CA . ASN A 1 271 ? 20.686 -19.768 -16.832 1.00 92.56 271 ASN A CA 1
ATOM 2172 C C . ASN A 1 271 ? 21.040 -20.848 -15.798 1.00 92.56 271 ASN A C 1
ATOM 2174 O O . ASN A 1 271 ? 21.973 -21.624 -16.028 1.00 92.56 271 ASN A O 1
ATOM 2178 N N . ASP A 1 272 ? 20.324 -20.906 -14.675 1.00 90.88 272 ASP A N 1
ATOM 2179 C CA . ASP A 1 272 ? 20.520 -21.926 -13.654 1.00 90.88 272 ASP A CA 1
ATOM 2180 C C . ASP A 1 272 ? 19.902 -23.260 -14.095 1.00 90.88 272 ASP A C 1
ATOM 2182 O O . ASP A 1 272 ? 18.688 -23.423 -14.189 1.00 90.88 272 ASP A O 1
ATOM 2186 N N . LYS A 1 273 ? 20.765 -24.247 -14.353 1.00 89.75 273 LYS A N 1
ATOM 2187 C CA . LYS A 1 273 ? 20.359 -25.587 -14.801 1.00 89.75 273 LYS A CA 1
ATOM 2188 C C . LYS A 1 273 ? 19.675 -26.416 -13.713 1.00 89.75 273 LYS A C 1
ATOM 2190 O O . LYS A 1 273 ? 19.159 -27.482 -14.027 1.00 89.75 273 LYS A O 1
ATOM 2195 N N . THR A 1 274 ? 19.730 -25.977 -12.458 1.00 89.38 274 THR A N 1
ATOM 2196 C CA . THR A 1 274 ? 19.093 -26.660 -11.324 1.00 89.38 274 THR A CA 1
ATOM 2197 C C . THR A 1 274 ? 17.630 -26.255 -11.143 1.00 89.38 274 THR A C 1
ATOM 2199 O O . THR A 1 274 ? 16.889 -26.943 -10.445 1.00 89.38 274 THR A O 1
ATOM 2202 N N . ILE A 1 275 ? 17.197 -25.169 -11.794 1.00 84.62 275 ILE A N 1
ATOM 2203 C CA . ILE A 1 275 ? 15.823 -24.674 -11.748 1.00 84.62 275 ILE A CA 1
ATOM 2204 C C . ILE A 1 275 ? 15.069 -25.208 -12.968 1.00 84.62 275 ILE A C 1
ATOM 2206 O O . ILE A 1 275 ? 15.424 -24.932 -14.112 1.00 84.62 275 ILE A O 1
ATOM 2210 N N . GLU A 1 276 ? 13.997 -25.965 -12.737 1.00 81.25 276 GLU A N 1
ATOM 2211 C CA . GLU A 1 276 ? 13.265 -26.638 -13.812 1.00 81.25 276 GLU A CA 1
ATOM 2212 C C . GLU A 1 276 ? 11.909 -25.990 -14.143 1.00 81.25 276 GLU A C 1
ATOM 2214 O O . GLU A 1 276 ? 11.189 -25.463 -13.291 1.00 81.25 276 GLU A O 1
ATOM 2219 N N . GLY A 1 277 ? 11.533 -26.088 -15.423 1.00 80.88 277 GLY A N 1
ATOM 2220 C CA . GLY A 1 277 ? 10.163 -25.919 -15.911 1.00 80.88 277 GLY A CA 1
ATOM 2221 C C . GLY A 1 277 ? 9.536 -24.541 -15.666 1.00 80.88 277 GLY A C 1
ATOM 2222 O O . GLY A 1 277 ? 9.852 -23.565 -16.347 1.00 80.88 277 GLY A O 1
ATOM 2223 N N . GLY A 1 278 ? 8.566 -24.489 -14.746 1.00 84.62 278 GLY A N 1
ATOM 2224 C CA . GLY A 1 278 ? 7.645 -23.360 -14.570 1.00 84.62 278 GLY A CA 1
ATOM 2225 C C . GLY A 1 278 ? 8.321 -22.048 -14.169 1.00 84.62 278 GLY A C 1
ATOM 2226 O O . GLY A 1 278 ? 7.996 -21.004 -14.734 1.00 84.62 278 GLY A O 1
ATOM 2227 N N . ALA A 1 279 ? 9.306 -22.100 -13.269 1.00 86.19 279 ALA A N 1
ATOM 2228 C CA . ALA A 1 279 ? 10.031 -20.911 -12.820 1.00 86.19 279 ALA A CA 1
ATOM 2229 C C . ALA A 1 279 ? 10.846 -20.271 -13.958 1.00 86.19 279 ALA A C 1
ATOM 2231 O O . ALA A 1 279 ? 10.834 -19.054 -14.116 1.00 86.19 279 ALA A O 1
ATOM 2232 N N . VAL A 1 280 ? 11.476 -21.082 -14.814 1.00 90.19 280 VAL A N 1
ATOM 2233 C CA . VAL A 1 280 ? 12.227 -20.598 -15.986 1.00 90.19 280 VAL A CA 1
ATOM 2234 C C . VAL A 1 280 ? 11.304 -19.925 -17.003 1.00 90.19 280 VAL A C 1
ATOM 2236 O O . VAL A 1 280 ? 11.658 -18.890 -17.565 1.00 90.19 280 VAL A O 1
ATOM 2239 N N . ASN A 1 281 ? 10.108 -20.473 -17.236 1.00 90.62 281 ASN A N 1
ATOM 2240 C CA . ASN A 1 281 ? 9.136 -19.854 -18.142 1.00 90.62 281 ASN A CA 1
ATOM 2241 C C . ASN A 1 281 ? 8.640 -18.512 -17.593 1.00 90.62 281 ASN A C 1
ATOM 2243 O O . ASN A 1 281 ? 8.657 -17.518 -18.312 1.00 90.62 281 ASN A O 1
ATOM 2247 N N . LYS A 1 282 ? 8.311 -18.447 -16.298 1.00 90.00 282 LYS A N 1
ATOM 2248 C CA . LYS A 1 282 ? 7.946 -17.184 -15.640 1.00 90.00 282 LYS A CA 1
ATOM 2249 C C . LYS A 1 282 ? 9.071 -16.153 -15.683 1.00 90.00 282 LYS A C 1
ATOM 2251 O O . LYS A 1 282 ? 8.798 -14.970 -15.879 1.00 90.00 282 LYS A O 1
ATOM 2256 N N . ALA A 1 283 ? 10.322 -16.588 -15.540 1.00 92.12 283 ALA A N 1
ATOM 2257 C CA . ALA A 1 283 ? 11.482 -15.713 -15.662 1.00 92.12 283 ALA A CA 1
ATOM 2258 C C . ALA A 1 283 ? 11.622 -15.128 -17.070 1.00 92.12 283 ALA A C 1
ATOM 2260 O O . ALA A 1 283 ? 11.921 -13.945 -17.201 1.00 92.12 283 ALA A O 1
ATOM 2261 N N . LYS A 1 284 ? 11.355 -15.913 -18.121 1.00 93.69 284 LYS A N 1
ATOM 2262 C CA . LYS A 1 284 ? 11.342 -15.419 -19.508 1.00 93.69 284 LYS A CA 1
ATOM 2263 C C . LYS A 1 284 ? 10.229 -14.399 -19.738 1.00 93.69 284 LYS A C 1
ATOM 2265 O O . LYS A 1 284 ? 10.516 -13.319 -20.245 1.00 93.69 284 LYS A O 1
ATOM 2270 N N . ASP A 1 285 ? 9.009 -14.702 -19.295 1.00 93.31 285 ASP A N 1
ATOM 2271 C CA . ASP A 1 285 ? 7.864 -13.788 -19.414 1.00 93.31 285 ASP A CA 1
ATOM 2272 C C . ASP A 1 285 ? 8.127 -12.463 -18.679 1.00 93.31 285 ASP A C 1
ATOM 2274 O O . ASP A 1 285 ? 7.805 -11.378 -19.163 1.00 93.31 285 ASP A O 1
ATOM 2278 N N . SER A 1 286 ? 8.726 -12.543 -17.488 1.00 93.56 286 SER A N 1
ATOM 2279 C CA . SER A 1 286 ? 9.056 -11.367 -16.676 1.00 93.56 286 SER A CA 1
ATOM 2280 C C . SER A 1 286 ? 10.191 -10.562 -17.307 1.00 93.56 286 SER A C 1
ATOM 2282 O O . SER A 1 286 ? 10.125 -9.337 -17.336 1.00 93.56 286 SER A O 1
ATOM 2284 N N . LEU A 1 287 ? 11.204 -11.237 -17.862 1.00 95.44 287 LEU A N 1
ATOM 2285 C CA . LEU A 1 287 ? 12.319 -10.607 -18.568 1.00 95.44 287 LEU A CA 1
ATOM 2286 C C . LEU A 1 287 ? 11.848 -9.818 -19.796 1.00 95.44 287 LEU A C 1
ATOM 2288 O O . LEU A 1 287 ? 12.343 -8.718 -20.027 1.00 95.44 287 LEU A O 1
ATOM 2292 N N . GLU A 1 288 ? 10.897 -10.352 -20.564 1.00 95.12 288 GLU A N 1
ATOM 2293 C CA . GLU A 1 288 ? 10.318 -9.652 -21.715 1.00 95.12 288 GLU A CA 1
ATOM 2294 C C . GLU A 1 288 ? 9.623 -8.355 -21.283 1.00 95.12 288 GLU A C 1
ATOM 2296 O O . GLU A 1 288 ? 9.961 -7.282 -21.791 1.00 95.12 288 GLU A O 1
ATOM 2301 N N . LYS A 1 289 ? 8.746 -8.437 -20.272 1.00 93.50 289 LYS A N 1
ATOM 2302 C CA . LYS A 1 289 ? 8.035 -7.276 -19.711 1.00 93.50 289 LYS A CA 1
ATOM 2303 C C . LYS A 1 289 ? 8.992 -6.219 -19.168 1.00 93.50 289 LYS A C 1
ATOM 2305 O O . LYS A 1 289 ? 8.886 -5.049 -19.521 1.00 93.50 289 LYS A O 1
ATOM 2310 N N . LEU A 1 290 ? 9.962 -6.633 -18.351 1.00 95.00 290 LEU A N 1
ATOM 2311 C CA . LEU A 1 290 ? 10.980 -5.741 -17.790 1.00 95.00 290 LEU A CA 1
ATOM 2312 C C . LEU A 1 290 ? 11.821 -5.080 -18.888 1.00 95.00 290 LEU A C 1
ATOM 2314 O O . LEU A 1 290 ? 12.153 -3.901 -18.785 1.00 95.00 290 LEU A O 1
ATOM 2318 N N . GLY A 1 291 ? 12.162 -5.824 -19.942 1.00 94.69 291 GLY A N 1
ATOM 2319 C CA . GLY A 1 291 ? 12.928 -5.308 -21.070 1.00 94.69 291 GLY A CA 1
ATOM 2320 C C . GLY A 1 291 ? 12.156 -4.279 -21.894 1.00 94.69 291 GLY A C 1
ATOM 2321 O O . GLY A 1 291 ? 12.740 -3.292 -22.335 1.00 94.69 291 GLY A O 1
ATOM 2322 N N . GLU A 1 292 ? 10.858 -4.488 -22.114 1.00 95.69 292 GLU A N 1
ATOM 2323 C CA . GLU A 1 292 ? 9.982 -3.519 -22.780 1.00 95.69 292 GLU A CA 1
ATOM 2324 C C . GLU A 1 292 ? 9.807 -2.251 -21.944 1.00 95.69 292 GLU A C 1
ATOM 2326 O O . GLU A 1 292 ? 10.162 -1.159 -22.394 1.00 95.69 292 GLU A O 1
ATOM 2331 N N . ARG A 1 293 ? 9.383 -2.403 -20.692 1.00 95.62 293 ARG A N 1
ATOM 2332 C CA . ARG A 1 293 ? 9.104 -1.288 -19.781 1.00 95.62 293 ARG A CA 1
ATOM 2333 C C . ARG A 1 293 ? 10.359 -0.495 -19.416 1.00 95.62 293 ARG A C 1
ATOM 2335 O O . ARG A 1 293 ? 10.333 0.734 -19.383 1.00 95.62 293 ARG A O 1
ATOM 2342 N N . GLY A 1 294 ? 11.505 -1.161 -19.279 1.00 95.38 294 GLY A N 1
ATOM 2343 C CA . GLY A 1 294 ? 12.801 -0.499 -19.118 1.00 95.38 294 GLY A CA 1
ATOM 2344 C C . GLY A 1 294 ? 13.225 0.329 -20.342 1.00 95.38 294 GLY A C 1
ATOM 2345 O O . GLY A 1 294 ? 13.829 1.392 -20.186 1.00 95.38 294 GLY A O 1
ATOM 2346 N N . ARG A 1 295 ? 12.885 -0.101 -21.570 1.00 96.06 295 ARG A N 1
ATOM 2347 C CA . ARG A 1 295 ? 13.106 0.719 -22.780 1.00 96.06 295 ARG A CA 1
ATOM 2348 C C . ARG A 1 295 ? 12.177 1.925 -22.808 1.00 96.06 295 ARG A C 1
ATOM 2350 O O . ARG A 1 295 ? 12.633 3.017 -23.142 1.00 96.06 295 ARG A O 1
ATOM 2357 N N . GLU A 1 296 ? 10.911 1.743 -22.449 1.00 95.88 296 GLU A N 1
ATOM 2358 C CA . GLU A 1 296 ? 9.944 2.839 -22.348 1.00 95.88 296 GLU A CA 1
ATOM 2359 C C . GLU A 1 296 ? 10.389 3.894 -21.334 1.00 95.88 296 GLU A C 1
ATOM 2361 O O . GLU A 1 296 ? 10.323 5.082 -21.642 1.00 95.88 296 GLU A O 1
ATOM 2366 N N . LEU A 1 297 ? 10.951 3.480 -20.191 1.00 95.75 297 LEU A N 1
ATOM 2367 C CA . LEU A 1 297 ? 11.543 4.394 -19.210 1.00 95.75 297 LEU A CA 1
ATOM 2368 C C . LEU A 1 297 ? 12.659 5.247 -19.836 1.00 95.75 297 LEU A C 1
ATOM 2370 O O . LEU A 1 297 ? 12.701 6.466 -19.666 1.00 95.75 297 LEU A O 1
ATOM 2374 N N . GLY A 1 298 ? 13.548 4.614 -20.607 1.00 95.06 298 GLY A N 1
ATOM 2375 C CA . GLY A 1 298 ? 14.616 5.308 -21.329 1.00 95.06 298 GLY A CA 1
ATOM 2376 C C . GLY A 1 298 ? 14.093 6.276 -22.395 1.00 95.06 298 GLY A C 1
ATOM 2377 O O . GLY A 1 298 ? 14.616 7.382 -22.538 1.00 95.06 298 GLY A O 1
ATOM 2378 N N . LEU A 1 299 ? 13.043 5.895 -23.127 1.00 95.19 299 LEU A N 1
ATOM 2379 C CA . LEU A 1 299 ? 12.388 6.766 -24.107 1.00 95.19 299 LEU A CA 1
ATOM 2380 C C . LEU A 1 299 ? 11.674 7.943 -23.438 1.00 95.19 299 LEU A C 1
ATOM 2382 O O . LEU A 1 299 ? 11.731 9.056 -23.959 1.00 95.19 299 LEU A O 1
ATOM 2386 N N . LEU A 1 300 ? 11.034 7.722 -22.287 1.00 93.56 300 LEU A N 1
ATOM 2387 C CA . LEU A 1 300 ? 10.427 8.778 -21.482 1.00 93.56 300 LEU A CA 1
ATOM 2388 C C . LEU A 1 300 ? 11.483 9.814 -21.085 1.00 93.56 300 LEU A C 1
ATOM 2390 O O . LEU A 1 300 ? 11.317 10.986 -21.413 1.00 93.56 300 LEU A O 1
ATOM 2394 N N . LYS A 1 301 ? 12.617 9.380 -20.519 1.00 94.62 301 LYS A N 1
ATOM 2395 C CA . LYS A 1 301 ? 13.737 10.275 -20.184 1.00 94.62 301 LYS A CA 1
ATOM 2396 C C . LYS A 1 301 ? 14.235 11.071 -21.390 1.00 94.62 301 LYS A C 1
ATOM 2398 O O . LYS A 1 301 ? 14.339 12.291 -21.323 1.00 94.62 301 LYS A O 1
ATOM 2403 N N . GLN A 1 302 ? 14.445 10.415 -22.532 1.00 94.12 302 GLN A N 1
ATOM 2404 C CA . GLN A 1 302 ? 14.879 11.101 -23.755 1.00 94.12 302 GLN A CA 1
ATOM 2405 C C . GLN A 1 302 ? 13.871 12.136 -24.270 1.00 94.12 302 GLN A C 1
ATOM 2407 O O . GLN A 1 302 ? 14.284 13.166 -24.802 1.00 94.12 302 GLN A O 1
ATOM 2412 N N . ARG A 1 303 ? 12.562 11.866 -24.173 1.00 91.75 303 ARG A N 1
ATOM 2413 C CA . ARG A 1 303 ? 11.524 12.839 -24.557 1.00 91.75 303 ARG A CA 1
ATOM 2414 C C . ARG A 1 303 ? 11.567 14.063 -23.649 1.00 91.75 303 ARG A C 1
ATOM 2416 O O . ARG A 1 303 ? 11.511 15.186 -24.149 1.00 91.75 303 ARG A O 1
ATOM 2423 N N . ARG A 1 304 ? 11.743 13.846 -22.348 1.00 89.44 304 ARG A N 1
ATOM 2424 C CA . ARG A 1 304 ? 11.826 14.913 -21.346 1.00 89.44 304 ARG A CA 1
ATOM 2425 C C . ARG A 1 304 ? 13.074 15.768 -21.490 1.00 89.44 304 ARG A C 1
ATOM 2427 O O . ARG A 1 304 ? 12.962 16.989 -21.497 1.00 89.44 304 ARG A O 1
ATOM 2434 N N . ASP A 1 305 ? 14.222 15.152 -21.758 1.00 90.06 305 ASP A N 1
ATOM 2435 C CA . ASP A 1 305 ? 15.476 15.868 -22.042 1.00 90.06 305 ASP A CA 1
ATOM 2436 C C . ASP A 1 305 ? 15.383 16.748 -23.296 1.00 90.06 305 ASP A C 1
ATOM 2438 O O . ASP A 1 305 ? 16.048 17.777 -23.404 1.00 90.06 305 ASP A O 1
ATOM 2442 N N . LYS A 1 306 ? 14.533 16.362 -24.255 1.00 91.12 306 LYS A N 1
ATOM 2443 C CA . LYS A 1 306 ? 14.258 17.132 -25.476 1.00 91.12 306 LYS A CA 1
ATOM 2444 C C . LYS A 1 306 ? 13.140 18.167 -25.305 1.00 91.12 306 LYS A C 1
ATOM 2446 O O . LYS A 1 306 ? 12.809 18.838 -26.281 1.00 91.12 306 LYS A O 1
ATOM 2451 N N . GLY A 1 307 ? 12.536 18.279 -24.119 1.00 85.12 307 GLY A N 1
ATOM 2452 C CA . GLY A 1 307 ? 11.389 19.156 -23.866 1.00 85.12 307 GLY A CA 1
ATOM 2453 C C . GLY A 1 307 ? 10.135 18.781 -24.665 1.00 85.12 307 GLY A C 1
ATOM 2454 O O . GLY A 1 307 ? 9.329 19.650 -24.979 1.00 85.12 307 GLY A O 1
ATOM 2455 N N . GLN A 1 308 ? 9.990 17.508 -25.048 1.00 79.12 308 GLN A N 1
ATOM 2456 C CA . GLN A 1 308 ? 8.905 17.000 -25.900 1.00 79.12 308 GLN A CA 1
ATOM 2457 C C . GLN A 1 308 ? 7.750 16.371 -25.106 1.00 79.12 308 GLN A C 1
ATOM 2459 O O . GLN A 1 308 ? 6.984 15.590 -25.672 1.00 79.12 308 GLN A O 1
ATOM 2464 N N . ASP A 1 309 ? 7.630 16.660 -23.809 1.00 69.19 309 ASP A N 1
ATOM 2465 C CA . ASP A 1 309 ? 6.547 16.087 -23.010 1.00 69.19 309 ASP A CA 1
ATOM 2466 C C . ASP A 1 309 ? 5.200 16.677 -23.444 1.00 69.19 309 ASP A C 1
ATOM 2468 O O . ASP A 1 309 ? 4.987 17.891 -23.440 1.00 69.19 309 ASP A O 1
ATOM 2472 N N . LEU A 1 310 ? 4.285 15.787 -23.828 1.00 53.91 310 LEU A N 1
ATOM 2473 C CA . LEU A 1 310 ? 2.863 16.085 -23.744 1.00 53.91 310 LEU A CA 1
ATOM 2474 C C . LEU A 1 310 ? 2.497 16.055 -22.255 1.00 53.91 310 LEU A C 1
ATOM 2476 O O . LEU A 1 310 ? 3.077 15.248 -21.522 1.00 53.91 310 LEU A O 1
ATOM 2480 N N . PRO A 1 311 ? 1.573 16.914 -21.789 1.00 51.59 311 PRO A N 1
ATOM 2481 C CA . PRO A 1 311 ? 1.061 16.795 -20.432 1.00 51.59 311 PRO A CA 1
ATOM 2482 C C . PRO A 1 311 ? 0.632 15.345 -20.201 1.00 51.59 311 PRO A C 1
ATOM 2484 O O . PRO A 1 311 ? 0.047 14.724 -21.090 1.00 51.59 311 PRO A O 1
ATOM 2487 N N . VAL A 1 312 ? 0.962 14.796 -19.029 1.00 51.66 312 VAL A N 1
ATOM 2488 C CA . VAL A 1 312 ? 0.325 13.566 -18.560 1.00 51.66 312 VAL A CA 1
ATOM 2489 C C . VAL A 1 312 ? -1.148 13.930 -18.448 1.00 51.66 312 VAL A C 1
ATOM 2491 O O . VAL A 1 312 ? -1.553 14.567 -17.476 1.00 51.66 312 VAL A O 1
ATOM 2494 N N . ASP A 1 313 ? -1.925 13.649 -19.496 1.00 39.06 313 ASP A N 1
ATOM 2495 C CA . ASP A 1 313 ? -3.367 13.806 -19.427 1.00 39.06 313 ASP A CA 1
ATOM 2496 C C . ASP A 1 313 ? -3.793 12.995 -18.204 1.00 39.06 313 ASP A C 1
ATOM 2498 O O . ASP A 1 313 ? -3.375 11.835 -18.084 1.00 39.06 313 ASP A O 1
ATOM 2502 N N . PRO A 1 314 ? -4.545 13.581 -17.255 1.00 40.34 314 PRO A N 1
ATOM 2503 C CA . PRO A 1 314 ? -5.115 12.789 -16.191 1.00 40.34 314 PRO A CA 1
ATOM 2504 C C . PRO A 1 314 ? -5.929 11.721 -16.904 1.00 40.34 314 PRO A C 1
ATOM 2506 O O . PRO A 1 314 ? -6.930 12.024 -17.558 1.00 40.34 314 PRO A O 1
ATOM 2509 N N . VAL A 1 315 ? -5.456 10.477 -16.852 1.00 41.38 315 VAL A N 1
ATOM 2510 C CA . VAL A 1 315 ? -6.277 9.345 -17.232 1.00 41.38 315 VAL A CA 1
ATOM 2511 C C . VAL A 1 315 ? -7.394 9.388 -16.210 1.00 41.38 315 VAL A C 1
ATOM 2513 O O . VAL A 1 315 ? -7.234 8.960 -15.071 1.00 41.38 315 VAL A O 1
ATOM 2516 N N . ILE A 1 316 ? -8.505 10.021 -16.586 1.00 38.84 316 ILE A N 1
ATOM 2517 C CA . ILE A 1 316 ? -9.758 9.913 -15.865 1.00 38.84 316 ILE A CA 1
ATOM 2518 C C . ILE A 1 316 ? -10.174 8.474 -16.126 1.00 38.84 316 ILE A C 1
ATOM 2520 O O . ILE A 1 316 ? -10.925 8.189 -17.058 1.00 38.84 316 ILE A O 1
ATOM 2524 N N . SER A 1 317 ? -9.600 7.553 -15.355 1.00 41.41 317 SER A N 1
ATOM 2525 C CA . SER A 1 317 ? -10.142 6.218 -15.225 1.00 41.41 317 SER A CA 1
ATOM 2526 C C . SER A 1 317 ? -11.568 6.440 -14.741 1.00 41.41 317 SER A C 1
ATOM 2528 O O . SER A 1 317 ? -11.757 7.018 -13.664 1.00 41.41 317 SER A O 1
ATOM 2530 N N . PRO A 1 318 ? -12.595 6.108 -15.546 1.00 41.41 318 PRO A N 1
ATOM 2531 C CA . PRO A 1 318 ? -13.946 6.149 -15.029 1.00 41.41 318 PRO A CA 1
ATOM 2532 C C . PRO A 1 318 ? -13.939 5.269 -13.786 1.00 41.41 318 PRO A C 1
ATOM 2534 O O . PRO A 1 318 ? -13.439 4.142 -13.852 1.00 41.41 318 PRO A O 1
ATOM 2537 N N . LEU A 1 319 ? -14.435 5.796 -12.656 1.00 47.16 319 LEU A N 1
ATOM 2538 C CA . LEU A 1 319 ? -14.539 5.002 -11.436 1.00 47.16 319 LEU A CA 1
ATOM 2539 C C . LEU A 1 319 ? -15.102 3.629 -11.805 1.00 47.16 319 LEU A C 1
ATOM 2541 O O . LEU A 1 319 ? -16.053 3.578 -12.601 1.00 47.16 319 LEU A O 1
ATOM 2545 N N . PRO A 1 320 ? -14.585 2.539 -11.219 1.00 48.97 320 PRO A N 1
ATOM 2546 C CA . PRO A 1 320 ? -15.199 1.235 -11.356 1.00 48.97 320 PRO A CA 1
ATOM 2547 C C . PRO A 1 320 ? -16.578 1.264 -10.686 1.00 48.97 320 PRO A C 1
ATOM 2549 O O . PRO A 1 320 ? -16.755 0.913 -9.523 1.00 48.97 320 PRO A O 1
ATOM 2552 N N . THR A 1 321 ? -17.564 1.757 -11.422 1.00 44.59 321 THR A N 1
ATOM 2553 C CA . THR A 1 321 ? -18.898 2.057 -10.926 1.00 44.59 321 THR A CA 1
ATOM 2554 C C . THR A 1 321 ? -19.663 0.754 -10.764 1.00 44.59 321 THR A C 1
ATOM 2556 O O . THR A 1 321 ? -19.581 -0.162 -11.592 1.00 44.59 321 THR A O 1
ATOM 2559 N N . ALA A 1 322 ? -20.399 0.642 -9.659 1.00 43.50 322 ALA A N 1
ATOM 2560 C CA . ALA A 1 322 ? -21.342 -0.448 -9.475 1.00 43.50 322 ALA A CA 1
ATOM 2561 C C . ALA A 1 322 ? -22.397 -0.399 -10.603 1.00 43.50 322 ALA A C 1
ATOM 2563 O O . ALA A 1 322 ? -22.831 0.687 -10.993 1.00 43.50 322 ALA A O 1
ATOM 2564 N N . PRO A 1 323 ? -22.803 -1.546 -11.177 1.00 36.16 323 PRO A N 1
ATOM 2565 C CA . PRO A 1 323 ? -23.753 -1.557 -12.283 1.00 36.16 323 PRO A CA 1
ATOM 2566 C C . PRO A 1 323 ? -25.104 -0.967 -11.859 1.00 36.16 323 PRO A C 1
ATOM 2568 O O . PRO A 1 323 ? -25.720 -1.437 -10.904 1.00 36.16 323 PRO A O 1
ATOM 2571 N N . GLN A 1 324 ? -25.592 0.021 -12.615 1.00 38.22 324 GLN A N 1
ATOM 2572 C CA . GLN A 1 324 ? -26.964 0.511 -12.497 1.00 38.22 324 GLN A CA 1
ATOM 2573 C C . GLN A 1 324 ? -27.949 -0.531 -13.048 1.00 38.22 324 GLN A C 1
ATOM 2575 O O . GLN A 1 324 ? -27.700 -1.179 -14.068 1.00 38.22 324 GLN A O 1
ATOM 2580 N N . ASN A 1 325 ? -29.070 -0.705 -12.347 1.00 35.00 325 ASN A N 1
ATOM 2581 C CA . ASN A 1 325 ? -30.099 -1.697 -12.646 1.00 35.00 325 ASN A CA 1
ATOM 2582 C C . ASN A 1 325 ? -30.679 -1.533 -14.063 1.00 35.00 325 ASN A C 1
ATOM 2584 O O . ASN A 1 325 ? -31.524 -0.677 -14.310 1.00 35.00 325 ASN A O 1
ATOM 2588 N N . GLY A 1 326 ? -30.286 -2.425 -14.974 1.00 30.84 326 GLY A N 1
ATOM 2589 C CA . GLY A 1 326 ? -31.039 -2.747 -16.183 1.00 30.84 326 GLY A CA 1
ATOM 2590 C C . GLY A 1 326 ? -31.943 -3.947 -15.915 1.00 30.84 326 GLY A C 1
ATOM 2591 O O . GLY A 1 326 ? -31.469 -5.077 -15.791 1.00 30.84 326 GLY A O 1
ATOM 2592 N N . SER A 1 327 ? -33.245 -3.706 -15.801 1.00 34.25 327 SER A N 1
ATOM 2593 C CA . SER A 1 327 ? -34.286 -4.729 -15.716 1.00 34.25 327 SER A CA 1
ATOM 2594 C C . SER A 1 327 ? -34.374 -5.516 -17.031 1.00 34.25 327 SER A C 1
ATOM 2596 O O . SER A 1 327 ? -34.931 -5.055 -18.022 1.00 34.25 327 SER A O 1
ATOM 2598 N N . GLY A 1 328 ? -33.828 -6.732 -17.037 1.00 28.19 328 GLY A N 1
ATOM 2599 C CA . GLY A 1 328 ? -33.963 -7.697 -18.128 1.00 28.19 328 GLY A CA 1
ATOM 2600 C C . GLY A 1 328 ? -33.856 -9.130 -17.593 1.00 28.19 328 GLY A C 1
ATOM 2601 O O . GLY A 1 328 ? -33.051 -9.369 -16.689 1.00 28.19 328 GLY A O 1
ATOM 2602 N N . PRO A 1 329 ? -34.687 -10.071 -18.075 1.00 28.72 329 PRO A N 1
ATOM 2603 C CA . PRO A 1 329 ? -34.907 -11.352 -17.414 1.00 28.72 329 PRO A CA 1
ATOM 2604 C C . PRO A 1 329 ? -33.699 -12.283 -17.559 1.00 28.72 329 PRO A C 1
ATOM 2606 O O . PRO A 1 329 ? -33.096 -12.397 -18.625 1.00 28.72 329 PRO A O 1
ATOM 2609 N N . SER A 1 330 ? -33.361 -12.952 -16.458 1.00 31.61 330 SER A N 1
ATOM 2610 C CA . SER A 1 330 ? -32.306 -13.964 -16.379 1.00 31.61 330 SER A CA 1
ATOM 2611 C C . SER A 1 330 ? -32.869 -15.326 -16.804 1.00 31.61 330 SER A C 1
ATOM 2613 O O . SER A 1 330 ? -33.956 -15.662 -16.339 1.00 31.61 330 SER A O 1
ATOM 2615 N N . PRO A 1 331 ? -32.166 -16.130 -17.620 1.00 31.70 331 PRO A N 1
ATOM 2616 C CA . PRO A 1 331 ? -32.460 -17.549 -17.734 1.00 31.70 331 PRO A CA 1
ATOM 2617 C C . PRO A 1 331 ? -31.753 -18.324 -16.614 1.00 31.70 331 PRO A C 1
ATOM 2619 O O . PRO A 1 331 ? -30.640 -17.980 -16.202 1.00 31.70 331 PRO A O 1
ATOM 2622 N N . ASP A 1 332 ? -32.455 -19.337 -16.119 1.00 29.55 332 ASP A N 1
ATOM 2623 C CA . ASP A 1 332 ? -32.113 -20.191 -14.986 1.00 29.55 332 ASP A CA 1
ATOM 2624 C C . ASP A 1 332 ? -30.798 -20.964 -15.168 1.00 29.55 332 ASP A C 1
ATOM 2626 O O . ASP A 1 332 ? -30.476 -21.447 -16.256 1.00 29.55 332 ASP A O 1
ATOM 2630 N N . ALA A 1 333 ? -30.066 -21.133 -14.065 1.00 28.20 333 ALA A N 1
ATOM 2631 C CA . ALA A 1 333 ? -29.026 -22.147 -13.922 1.00 28.20 333 ALA A CA 1
ATOM 2632 C C . ALA A 1 333 ? -29.564 -23.280 -13.029 1.00 28.20 333 ALA A C 1
ATOM 2634 O O . ALA A 1 333 ? -30.199 -22.972 -12.017 1.00 28.20 333 ALA A O 1
ATOM 2635 N N . PRO A 1 334 ? -29.314 -24.564 -13.344 1.00 30.53 334 PRO A N 1
ATOM 2636 C CA . PRO A 1 334 ? -29.649 -25.655 -12.443 1.00 30.53 334 PRO A CA 1
ATOM 2637 C C . PRO A 1 334 ? -28.558 -25.861 -11.385 1.00 30.53 334 PRO A C 1
ATOM 2639 O O . PRO A 1 334 ? -27.362 -25.837 -11.680 1.00 30.53 334 PRO A O 1
ATOM 2642 N N . GLU A 1 335 ? -29.017 -26.063 -10.152 1.00 31.23 335 GLU A N 1
ATOM 2643 C CA . GLU A 1 335 ? -28.248 -26.513 -8.993 1.00 31.23 335 GLU A CA 1
ATOM 2644 C C . GLU A 1 335 ? -27.797 -27.968 -9.170 1.00 31.23 335 GLU A C 1
ATOM 2646 O O . GLU A 1 335 ? -28.594 -28.822 -9.558 1.00 31.23 335 GLU A O 1
ATOM 2651 N N . GLU A 1 336 ? -26.556 -28.277 -8.790 1.00 27.44 336 GLU A N 1
ATOM 2652 C CA . GLU A 1 336 ? -26.165 -29.652 -8.486 1.00 27.44 336 GLU A CA 1
ATOM 2653 C C . GLU A 1 336 ? -25.286 -29.678 -7.230 1.00 27.44 336 GLU A C 1
ATOM 2655 O O . GLU A 1 336 ? -24.234 -29.040 -7.151 1.00 27.44 336 GLU A O 1
ATOM 2660 N N . ASN A 1 337 ? -25.797 -30.382 -6.218 1.00 27.88 337 ASN A N 1
ATOM 2661 C CA . ASN A 1 337 ? -25.143 -30.689 -4.954 1.00 27.88 337 ASN A CA 1
ATOM 2662 C C . ASN A 1 337 ? -24.167 -31.854 -5.148 1.00 27.88 337 ASN A C 1
ATOM 2664 O O . ASN A 1 337 ? -24.537 -32.861 -5.749 1.00 27.88 337 ASN A O 1
ATOM 2668 N N . ALA A 1 338 ? -22.989 -31.781 -4.533 1.00 28.61 338 ALA A N 1
ATOM 2669 C CA . ALA A 1 338 ? -22.228 -32.974 -4.181 1.00 28.61 338 ALA A CA 1
ATOM 2670 C C . ALA A 1 338 ? -21.375 -32.705 -2.936 1.00 28.61 338 ALA A C 1
ATOM 2672 O O . ALA A 1 338 ? -20.374 -31.992 -2.985 1.00 28.61 338 ALA A O 1
ATOM 2673 N N . ASP A 1 339 ? -21.813 -33.300 -1.826 1.00 25.98 339 ASP A N 1
ATOM 2674 C CA . ASP A 1 339 ? -21.011 -33.575 -0.640 1.00 25.98 339 ASP A CA 1
ATOM 2675 C C . ASP A 1 339 ? -19.781 -34.410 -1.009 1.00 25.98 339 ASP A C 1
ATOM 2677 O O . ASP A 1 339 ? -19.870 -35.379 -1.766 1.00 25.98 339 ASP A O 1
ATOM 2681 N N . THR A 1 340 ? -18.628 -34.089 -0.427 1.00 27.95 340 THR A N 1
ATOM 2682 C CA . THR A 1 340 ? -17.582 -35.090 -0.179 1.00 27.95 340 THR A CA 1
ATOM 2683 C C . THR A 1 340 ? -16.694 -34.644 0.977 1.00 27.95 340 THR A C 1
ATOM 2685 O O . THR A 1 340 ? -15.916 -33.698 0.866 1.00 27.95 340 THR A O 1
ATOM 2688 N N . ASP A 1 341 ? -16.829 -35.358 2.093 1.00 24.83 341 ASP A N 1
ATOM 2689 C CA . ASP A 1 341 ? -15.920 -35.339 3.234 1.00 24.83 341 ASP A CA 1
ATOM 2690 C C . ASP A 1 341 ? -14.520 -35.813 2.818 1.00 24.83 341 ASP A C 1
ATOM 2692 O O . ASP A 1 341 ? -14.356 -36.910 2.278 1.00 24.83 341 ASP A O 1
ATOM 2696 N N . VAL A 1 342 ? -13.491 -35.022 3.134 1.00 29.06 342 VAL A N 1
ATOM 2697 C CA . VAL A 1 342 ? -12.093 -35.471 3.131 1.00 29.06 342 VAL A CA 1
ATOM 2698 C C . VAL A 1 342 ? -11.459 -35.107 4.469 1.00 29.06 342 VAL A C 1
ATOM 2700 O O . VAL A 1 342 ? -11.239 -33.941 4.790 1.00 29.06 342 VAL A O 1
ATOM 2703 N N . VAL A 1 343 ? -11.163 -36.147 5.245 1.00 27.19 343 VAL A N 1
ATOM 2704 C CA . VAL A 1 343 ? -10.386 -36.110 6.487 1.00 27.19 343 VAL A CA 1
ATOM 2705 C C . VAL A 1 343 ? -8.918 -35.848 6.135 1.00 27.19 343 VAL A C 1
ATOM 2707 O O . VAL A 1 343 ? -8.318 -36.627 5.396 1.00 27.19 343 VAL A O 1
ATOM 2710 N N . VAL A 1 344 ? -8.325 -34.776 6.670 1.00 31.00 344 VAL A N 1
ATOM 2711 C CA . VAL A 1 344 ? -6.887 -34.479 6.542 1.00 31.00 344 VAL A CA 1
ATOM 2712 C C . VAL A 1 344 ? -6.227 -34.618 7.911 1.00 31.00 344 VAL A C 1
ATOM 2714 O O . VAL A 1 344 ? -6.660 -34.006 8.884 1.00 31.00 344 VAL A O 1
ATOM 2717 N N . ALA A 1 345 ? -5.196 -35.460 7.967 1.00 26.23 345 ALA A N 1
ATOM 2718 C CA . ALA A 1 345 ? -4.377 -35.733 9.140 1.00 26.23 345 ALA A CA 1
ATOM 2719 C C . ALA A 1 345 ? -3.440 -34.557 9.472 1.00 26.23 345 ALA A C 1
ATOM 2721 O O . ALA A 1 345 ? -2.836 -33.964 8.577 1.00 26.23 345 ALA A O 1
ATOM 2722 N N . GLU A 1 346 ? -3.307 -34.248 10.763 1.00 26.84 346 GLU A N 1
ATOM 2723 C CA . GLU A 1 346 ? -2.376 -33.253 11.303 1.00 26.84 346 GLU A CA 1
ATOM 2724 C C . GLU A 1 346 ? -0.927 -33.765 11.276 1.00 26.84 346 GLU A C 1
ATOM 2726 O O . GLU A 1 346 ? -0.628 -34.853 11.771 1.00 26.84 346 GLU A O 1
ATOM 2731 N N . SER A 1 347 ? -0.016 -32.940 10.756 1.00 32.06 347 SER A N 1
ATOM 2732 C CA . SER A 1 347 ? 1.432 -33.083 10.945 1.00 32.06 347 SER A CA 1
ATOM 2733 C C . SER A 1 347 ? 1.912 -32.097 12.020 1.00 32.06 347 SER A C 1
ATOM 2735 O O . SER A 1 347 ? 1.419 -30.966 12.055 1.00 32.06 347 SER A O 1
ATOM 2737 N N . PRO A 1 348 ? 2.872 -32.478 12.884 1.00 31.83 348 PRO A N 1
ATOM 2738 C CA . PRO A 1 348 ? 3.369 -31.619 13.957 1.00 31.83 348 PRO A CA 1
ATOM 2739 C C . PRO A 1 348 ? 4.243 -30.458 13.433 1.00 31.83 348 PRO A C 1
ATOM 2741 O O . PRO A 1 348 ? 4.838 -30.572 12.358 1.00 31.83 348 PRO A O 1
ATOM 2744 N N . PRO A 1 349 ? 4.333 -29.340 14.181 1.00 32.47 349 PRO A N 1
ATOM 2745 C CA . PRO A 1 349 ? 5.053 -28.140 13.758 1.00 32.47 349 PRO A CA 1
ATOM 2746 C C . PRO A 1 349 ? 6.585 -28.304 13.831 1.00 32.47 349 PRO A C 1
ATOM 2748 O O . PRO A 1 349 ? 7.076 -29.037 14.693 1.00 32.47 349 PRO A O 1
ATOM 2751 N N . PRO A 1 350 ? 7.347 -27.602 12.966 1.00 32.47 350 PRO A N 1
ATOM 2752 C CA . PRO A 1 350 ? 8.803 -27.611 12.994 1.00 32.47 350 PRO A CA 1
ATOM 2753 C C . PRO A 1 350 ? 9.368 -26.747 14.132 1.00 32.47 350 PRO A C 1
ATOM 2755 O O . PRO A 1 350 ? 8.792 -25.737 14.538 1.00 32.47 350 PRO A O 1
ATOM 2758 N N . GLU A 1 351 ? 10.518 -27.190 14.626 1.00 28.38 351 GLU A N 1
ATOM 2759 C CA . GLU A 1 351 ? 11.323 -26.619 15.705 1.00 28.38 351 GLU A CA 1
ATOM 2760 C C . GLU A 1 351 ? 11.973 -25.288 15.266 1.00 28.38 351 GLU A C 1
ATOM 2762 O O . GLU A 1 351 ? 12.464 -25.168 14.144 1.00 28.38 351 GLU A O 1
ATOM 2767 N N . VAL A 1 352 ? 11.937 -24.268 16.131 1.00 32.06 352 VAL A N 1
ATOM 2768 C CA . VAL A 1 352 ? 12.428 -22.906 15.847 1.00 32.06 352 VAL A CA 1
ATOM 2769 C C . VAL A 1 352 ? 13.882 -22.776 16.305 1.00 32.06 352 VAL A C 1
ATOM 2771 O O . VAL A 1 352 ? 14.157 -22.855 17.501 1.00 32.06 352 VAL A O 1
ATOM 2774 N N . GLU A 1 353 ? 14.805 -22.528 15.374 1.00 32.09 353 GLU A N 1
ATOM 2775 C CA . GLU A 1 353 ? 16.173 -22.097 15.695 1.00 32.09 353 GLU A CA 1
ATOM 2776 C C . GLU A 1 353 ? 16.234 -20.588 16.028 1.00 32.09 353 GLU A C 1
ATOM 2778 O O . GLU A 1 353 ? 15.451 -19.798 15.489 1.00 32.09 353 GLU A O 1
ATOM 2783 N N . PRO A 1 354 ? 17.147 -20.158 16.923 1.00 32.03 354 PRO A N 1
ATOM 2784 C CA . PRO A 1 354 ? 17.230 -18.778 17.396 1.00 32.03 354 PRO A CA 1
ATOM 2785 C C . PRO A 1 354 ? 17.836 -17.813 16.361 1.00 32.03 354 PRO A C 1
ATOM 2787 O O . PRO A 1 354 ? 18.739 -18.156 15.601 1.00 32.03 354 PRO A O 1
ATOM 2790 N N . ALA A 1 355 ? 17.346 -16.570 16.384 1.00 31.17 355 ALA A N 1
ATOM 2791 C CA . ALA A 1 355 ? 17.729 -15.481 15.486 1.00 31.17 355 ALA A CA 1
ATOM 2792 C C . ALA A 1 355 ? 19.218 -15.065 15.597 1.00 31.17 355 ALA A C 1
ATOM 2794 O O . ALA A 1 355 ? 19.788 -15.111 16.692 1.00 31.17 355 ALA A O 1
ATOM 2795 N N . PRO A 1 356 ? 19.847 -14.596 14.498 1.00 32.28 356 PRO A N 1
ATOM 2796 C CA . PRO A 1 356 ? 21.201 -14.052 14.527 1.00 32.28 356 PRO A CA 1
ATOM 2797 C C . PRO A 1 356 ? 21.254 -12.656 15.173 1.00 32.28 356 PRO A C 1
ATOM 2799 O O . PRO A 1 356 ? 20.292 -11.890 15.143 1.00 32.28 356 PRO A O 1
ATOM 2802 N N . ALA A 1 357 ? 22.409 -12.344 15.765 1.00 28.69 357 ALA A N 1
ATOM 2803 C CA . ALA A 1 357 ? 22.668 -11.147 16.561 1.00 28.69 357 ALA A CA 1
ATOM 2804 C C . ALA A 1 357 ? 22.498 -9.822 15.788 1.00 28.69 357 ALA A C 1
ATOM 2806 O O . ALA A 1 357 ? 22.851 -9.716 14.614 1.00 28.69 357 ALA A O 1
ATOM 2807 N N . ALA A 1 358 ? 21.996 -8.808 16.500 1.00 30.30 358 ALA A N 1
ATOM 2808 C CA . ALA A 1 358 ? 21.733 -7.461 16.004 1.00 30.30 358 ALA A CA 1
ATOM 2809 C C . ALA A 1 358 ? 22.990 -6.761 15.452 1.00 30.30 358 ALA A C 1
ATOM 2811 O O . ALA A 1 358 ? 24.059 -6.778 16.067 1.00 30.30 358 ALA A O 1
ATOM 2812 N N . ALA A 1 359 ? 22.830 -6.114 14.297 1.00 36.00 359 ALA A N 1
ATOM 2813 C CA . ALA A 1 359 ? 23.796 -5.180 13.727 1.00 36.00 359 ALA A CA 1
ATOM 2814 C C . ALA A 1 359 ? 23.785 -3.843 14.506 1.00 36.00 359 ALA A C 1
ATOM 2816 O O . ALA A 1 359 ? 22.775 -3.517 15.131 1.00 36.00 359 ALA A O 1
ATOM 2817 N N . PRO A 1 360 ? 24.890 -3.071 14.493 1.00 33.09 360 PRO A N 1
ATOM 2818 C CA . PRO A 1 360 ? 25.020 -1.860 15.299 1.00 33.09 360 PRO A CA 1
ATOM 2819 C C . PRO A 1 360 ? 24.029 -0.769 14.869 1.00 33.09 360 PRO A C 1
ATOM 2821 O O . PRO A 1 360 ? 23.853 -0.507 13.681 1.00 33.09 360 PRO A O 1
ATOM 2824 N N . GLU A 1 361 ? 23.399 -0.140 15.862 1.00 36.75 361 GLU A N 1
ATOM 2825 C CA . GLU A 1 361 ? 22.409 0.930 15.714 1.00 36.75 361 GLU A CA 1
ATOM 2826 C C . GLU A 1 361 ? 23.017 2.166 15.015 1.00 36.75 361 GLU A C 1
ATOM 2828 O O . GLU A 1 361 ? 23.935 2.802 15.537 1.00 36.75 361 GLU A O 1
ATOM 2833 N N . GLU A 1 362 ? 22.506 2.526 13.830 1.00 41.72 362 GLU A N 1
ATOM 2834 C CA . GLU A 1 362 ? 22.720 3.860 13.249 1.00 41.72 362 GLU A CA 1
ATOM 2835 C C . GLU A 1 362 ? 21.938 4.897 14.076 1.00 41.72 362 GLU A C 1
ATOM 2837 O O . GLU A 1 362 ? 20.779 4.681 14.434 1.00 41.72 362 GLU A O 1
ATOM 2842 N N . SER A 1 363 ? 22.557 6.042 14.376 1.00 44.44 363 SER A N 1
ATOM 2843 C CA . SER A 1 363 ? 21.908 7.102 15.151 1.00 44.44 363 SER A CA 1
ATOM 2844 C C . SER A 1 363 ? 20.757 7.757 14.375 1.00 44.44 363 SER A C 1
ATOM 2846 O O . SER A 1 363 ? 20.835 7.978 13.165 1.00 44.44 363 SER A O 1
ATOM 2848 N N . LEU A 1 364 ? 19.702 8.142 15.097 1.00 39.12 364 LEU A N 1
ATOM 2849 C CA . LEU A 1 364 ? 18.540 8.877 14.573 1.00 39.12 364 LEU A CA 1
ATOM 2850 C C . LEU A 1 364 ? 18.915 10.151 13.790 1.00 39.12 364 LEU A C 1
ATOM 2852 O O . LEU A 1 364 ? 18.200 10.532 12.866 1.00 39.12 364 LEU A O 1
ATOM 2856 N N . ASP A 1 365 ? 20.048 10.778 14.111 1.00 42.03 365 ASP A N 1
ATOM 2857 C CA . ASP A 1 365 ? 20.545 11.967 13.408 1.00 42.03 365 ASP A CA 1
ATOM 2858 C C . ASP A 1 365 ? 21.115 11.644 12.013 1.00 42.03 365 ASP A C 1
ATOM 2860 O O . ASP A 1 365 ? 20.957 12.436 11.085 1.00 42.03 365 ASP A O 1
ATOM 2864 N N . SER A 1 366 ? 21.703 10.454 11.828 1.00 37.00 366 SER A N 1
ATOM 2865 C CA . SER A 1 366 ? 22.151 9.949 10.517 1.00 37.00 366 SER A CA 1
ATOM 2866 C C . SER A 1 366 ? 20.961 9.651 9.593 1.00 37.00 366 SER A C 1
ATOM 2868 O O . SER A 1 366 ? 20.995 9.936 8.396 1.00 37.00 366 SER A O 1
ATOM 2870 N N . LEU A 1 367 ? 19.868 9.132 10.161 1.00 42.53 367 LEU A N 1
ATOM 2871 C CA . LEU A 1 367 ? 18.625 8.849 9.437 1.00 42.53 367 LEU A CA 1
ATOM 2872 C C . LEU A 1 367 ? 17.880 10.124 9.025 1.00 42.53 367 LEU A C 1
ATOM 2874 O O . LEU A 1 367 ? 17.419 10.204 7.889 1.00 42.53 367 LEU A O 1
ATOM 2878 N N . LYS A 1 368 ? 17.827 11.145 9.890 1.00 42.75 368 LYS A N 1
ATOM 2879 C CA . LYS A 1 368 ? 17.259 12.458 9.535 1.00 42.75 368 LYS A CA 1
ATOM 2880 C C . LYS A 1 368 ? 18.044 13.148 8.423 1.00 42.75 368 LYS A C 1
ATOM 2882 O O . LYS A 1 368 ? 17.439 13.632 7.479 1.00 42.75 368 LYS A O 1
ATOM 2887 N N . GLN A 1 369 ? 19.378 13.088 8.455 1.00 42.38 369 GLN A N 1
ATOM 2888 C CA . GLN A 1 369 ? 20.199 13.622 7.363 1.00 42.38 369 GLN A CA 1
ATOM 2889 C C . GLN A 1 369 ? 19.999 12.897 6.026 1.00 42.38 369 GLN A C 1
ATOM 2891 O O . GLN A 1 369 ? 20.169 13.524 4.987 1.00 42.38 369 GLN A O 1
ATOM 2896 N N . LYS A 1 370 ? 19.648 11.604 6.024 1.00 45.06 370 LYS A N 1
ATOM 2897 C CA . LYS A 1 370 ? 19.294 10.882 4.789 1.00 45.06 370 LYS A CA 1
ATOM 2898 C C . LYS A 1 370 ? 17.919 11.300 4.255 1.00 45.06 370 LYS A C 1
ATOM 2900 O O . LYS A 1 370 ? 17.742 11.290 3.046 1.00 45.06 370 LYS A O 1
ATOM 2905 N N . ILE A 1 371 ? 16.984 11.677 5.129 1.00 44.06 371 ILE A N 1
ATOM 2906 C CA . ILE A 1 371 ? 15.644 12.158 4.754 1.00 44.06 371 ILE A CA 1
ATOM 2907 C C . ILE A 1 371 ? 15.711 13.598 4.230 1.00 44.06 371 ILE A C 1
ATOM 2909 O O . ILE A 1 371 ? 15.179 13.868 3.164 1.00 44.06 371 ILE A O 1
ATOM 2913 N N . ASP A 1 372 ? 16.462 14.484 4.886 1.00 45.50 372 ASP A N 1
ATOM 2914 C CA . ASP A 1 372 ? 16.647 15.874 4.432 1.00 45.50 372 ASP A CA 1
ATOM 2915 C C . ASP A 1 372 ? 17.486 15.978 3.138 1.00 45.50 372 ASP A C 1
ATOM 2917 O O . ASP A 1 372 ? 17.539 17.026 2.506 1.00 45.50 372 ASP A O 1
ATOM 2921 N N . GLN A 1 373 ? 18.175 14.900 2.742 1.00 40.91 373 GLN A N 1
ATOM 2922 C CA . GLN A 1 373 ? 18.857 14.773 1.444 1.00 40.91 373 GLN A CA 1
ATOM 2923 C C . GLN A 1 373 ? 17.950 14.190 0.343 1.00 40.91 373 GLN A C 1
ATOM 2925 O O . GLN A 1 373 ? 18.417 13.967 -0.776 1.00 40.91 373 GLN A O 1
ATOM 2930 N N . MET A 1 374 ? 16.687 13.896 0.668 1.00 41.28 374 MET A N 1
ATOM 2931 C CA . MET A 1 374 ? 15.651 13.424 -0.257 1.00 41.28 374 MET A CA 1
ATOM 2932 C C . MET A 1 374 ? 14.577 14.485 -0.572 1.00 41.28 374 MET A C 1
ATOM 2934 O O . MET A 1 374 ? 13.733 14.214 -1.430 1.00 41.28 374 MET A O 1
ATOM 2938 N N . ASP A 1 375 ? 14.625 15.646 0.088 1.00 35.09 375 ASP A N 1
ATOM 2939 C CA . ASP A 1 375 ? 13.932 16.893 -0.286 1.00 35.09 375 ASP A CA 1
ATOM 2940 C C . ASP A 1 375 ? 14.837 17.771 -1.173 1.00 35.09 375 ASP A C 1
ATOM 2942 O O . ASP A 1 375 ? 14.294 18.611 -1.932 1.00 35.09 375 ASP A O 1
#

Radius of gyration: 22.71 Å; chains: 1; bounding box: 60×56×53 Å

Foldseek 3Di:
DAWAQDLQQRDTDDADDDDPPQKDQDDADLLRQGLAIGGPDPDPDPQLDDPLARQWDADPQLRQIDGNVDPCRSCCVVVVVVSVLQFDPCLSNVSNVCSVVCDFLLNLLVVQCDPLQSLSNRLSSLVSHLQNLLRGLQRQLLVNLVSLQSNLSSLLLVVQSCVPRNVDRCSLVSQVVSFVRVVVSGDDHPNFPDPDGGDSHNLSSLVSSLRSLVSSLVPPPDDDLLVNLSSLSSSLVSLLVNCVVPVDPVSLVVSLVSLVVSLVSLVVLLPDPVRDDPSVVSSVVSNVVSVVSSVVSVVVNVCVVVVNDDPPPSPNSNGNGDDDDDDDDDDDDDDDDDDDDDDDDDDDDDDDDDDDDDDDDDDPVVVVVVVVVVD